Protein 3FDI (pdb70)

InterPro domains:
  IPR027417 P-loop containing nucleoside triphosphate hydrolase [G3DSA:3.40.50.300] (1-198)
  IPR027417 P-loop containing nucleoside triphosphate hydrolase [SSF52540] (1-196)

Secondary structure (DSSP, 8-state):
--EEEEEE-TTSSHHHHHHHHHHHTT--EE-HHHHHHTT---HHHHHHHHHHHIIIIIS---EEEESTTHHHHTTT----EEEEEE-HHHHHHH--TT---HHHHH------HHHHHHH-SSPTTBGGG-SEEEEESSS-HHHHH--HHHHHT-/---EEEEEE-TTSSHHHHHHHHHHHHT--EE-HHHHHHHT------SS----TTTS---HHHHHHHHHHHHHHHTS---EEEESTTHHHHTTT----EEEEEE-HHHHHHH---SS--HHHHH------HHHHHHH-SS-TTBGGG-SEEEEESSS-HHHHH--HHHHHT-

Foldseek 3Di:
DAEEEEEEDQQLCRVVLQVVLCVVVVFEEAEPVNLQVVQPCVVSLVSSLVVLCCCVPPVVGYGYYYQSLSCVSCVPRVRFYEYGYEDPVSSQVSCVVVPDDSVVSNVVCVCSQVVNVVPDVDGRPDCVSGPYYYYPYVHHSVVVSVVVVVNVPD/DQAEEEEEEDQQQCRVVLQVVLCVVVVFEEAEPVVLVPPLPDVPPPPVQQLVLVPDPVPPSLVSSLVVLLCCCPVVVGYYYYYQSLNLSSCVVPPNFYEYGAEDLVNSLVSCVVVPDDSVVSVVVCVCSQVVNVSSDVDGPPDPVSGPYYDYDYVHHSVVVSVVVCVNVVD

CATH classification: 3.40.50.300

Nearest PDB structures (foldseek):
  3fdi-assembly1_A  TM=1.000E+00  e=3.183E-30  Eubacterium ventriosum ATCC 27560
  3fdi-assembly1_B  TM=9.974E-01  e=4.071E-26  Eubacterium ventriosum ATCC 27560
  3hdt-assembly1_B  TM=9.108E-01  e=1.411E-13  [Clostridium] symbiosum ATCC 14940
  4cvn-assembly4_B  TM=6.198E-01  e=1.083E-05  Pyrococcus abyssi GE5
  8bqf-assembly5_E  TM=5.081E-01  e=2.097E-04  Escherichia coli

Radius of gyration: 20.86 Å; Cα contacts (8 Å, |Δi|>4): 550; chains: 2; bounding box: 42×66×48 Å

Solvent-accessible surface area: 17378 Å² total

Structure (mmCIF, N/CA/C/O backbone):
data_3FDI
#
_entry.id   3FDI
#
_cell.length_a   84.613
_cell.length_b   114.932
_cell.length_c   59.530
_cell.angle_alpha   90.00
_cell.angle_beta   128.06
_cell.angle_gamma   90.00
#
_symmetry.space_group_name_H-M   'C 1 2 1'
#
loop_
_entity.id
_entity.type
_entity.pdbx_description
1 polymer 'uncharacterized protein'
2 non-polymer 'SULFATE ION'
3 non-polymer 'CHLORIDE ION'
4 water water
#
loop_
_atom_site.group_PDB
_atom_site.id
_atom_site.type_symbol
_atom_site.label_atom_id
_atom_site.label_alt_id
_atom_site.label_comp_id
_atom_site.label_asym_id
_atom_site.label_entity_id
_atom_site.label_seq_id
_atom_site.pdbx_PDB_ins_code
_atom_site.Cartn_x
_atom_site.Cartn_y
_atom_site.Cartn_z
_atom_site.occupancy
_atom_site.B_iso_or_equiv
_atom_site.auth_seq_id
_atom_site.auth_comp_id
_atom_site.auth_asym_id
_atom_site.auth_atom_id
_atom_site.pdbx_PDB_model_num
ATOM 1 N N . GLN A 1 6 ? 9.676 83.898 38.670 1.00 43.32 3 GLN A N 1
ATOM 2 C CA . GLN A 1 6 ? 10.736 84.911 38.351 1.00 43.15 3 GLN A CA 1
ATOM 3 C C . GLN A 1 6 ? 10.406 85.749 37.137 1.00 42.44 3 GLN A C 1
ATOM 4 O O . GLN A 1 6 ? 10.385 86.944 37.248 1.00 41.93 3 GLN A O 1
ATOM 10 N N . ILE A 1 7 ? 10.220 85.131 35.972 1.00 42.08 4 ILE A N 1
ATOM 11 C CA . ILE A 1 7 ? 9.658 85.842 34.805 1.00 42.48 4 ILE A CA 1
ATOM 12 C C . ILE A 1 7 ? 8.499 85.017 34.253 1.00 40.74 4 ILE A C 1
ATOM 13 O O . ILE A 1 7 ? 8.707 83.851 33.870 1.00 40.71 4 ILE A O 1
ATOM 18 N N . ILE A 1 8 ? 7.304 85.596 34.237 1.00 38.56 5 ILE A N 1
ATOM 19 C CA . ILE A 1 8 ? 6.150 85.020 33.507 1.00 38.31 5 ILE A CA 1
ATOM 20 C C . ILE A 1 8 ? 5.719 86.008 32.443 1.00 37.31 5 ILE A C 1
ATOM 21 O O . ILE A 1 8 ? 5.470 87.154 32.761 1.00 37.43 5 ILE A O 1
ATOM 26 N N . ILE A 1 9 ? 5.665 85.567 31.187 1.00 36.11 6 ILE A N 1
ATOM 27 C CA . ILE A 1 9 ? 5.265 86.417 30.067 1.00 35.20 6 ILE A CA 1
ATOM 28 C C . ILE A 1 9 ? 3.932 85.903 29.495 1.00 34.09 6 ILE A C 1
ATOM 29 O O . ILE A 1 9 ? 3.930 84.832 28.958 1.00 34.62 6 ILE A O 1
ATOM 34 N N . ALA A 1 10 ? 2.827 86.656 29.647 1.00 33.26 7 ALA A N 1
ATOM 35 C CA . ALA A 1 10 ? 1.467 86.336 29.100 1.00 31.98 7 ALA A CA 1
ATOM 36 C C . ALA A 1 10 ? 1.267 87.052 27.727 1.00 31.78 7 ALA A C 1
ATOM 37 O O . ALA A 1 10 ? 1.393 88.294 27.651 1.00 32.53 7 ALA A O 1
ATOM 39 N N . ILE A 1 11 ? 1.069 86.281 26.656 1.00 30.91 8 ILE A N 1
ATOM 40 C CA . ILE A 1 11 ? 1.056 86.812 25.309 1.00 30.18 8 ILE A CA 1
ATOM 41 C C . ILE A 1 11 ? -0.374 86.688 24.825 1.00 30.83 8 ILE A C 1
ATOM 42 O O . ILE A 1 11 ? -0.962 85.609 24.912 1.00 30.02 8 ILE A O 1
ATOM 47 N N . GLY A 1 12 ? -0.952 87.802 24.369 1.00 30.81 9 GLY A N 1
ATOM 48 C CA . GLY A 1 12 ? -2.218 87.763 23.601 1.00 30.49 9 GLY A CA 1
ATOM 49 C C . GLY A 1 12 ? -1.882 88.169 22.191 1.00 30.94 9 GLY A C 1
ATOM 50 O O . GLY A 1 12 ? -0.811 88.691 21.960 1.00 30.06 9 GLY A O 1
ATOM 51 N N . ARG A 1 13 ? -2.767 87.936 21.225 1.00 31.80 10 ARG A N 1
ATOM 52 C CA . ARG A 1 13 ? -2.410 88.176 19.849 1.00 32.36 10 ARG A CA 1
ATOM 53 C C . ARG A 1 13 ? -3.626 88.027 18.967 1.00 34.89 10 ARG A C 1
ATOM 54 O O . ARG A 1 13 ? -4.548 87.278 19.321 1.00 37.10 10 ARG A O 1
ATOM 62 N N . GLU A 1 14 ? -3.629 88.806 17.877 1.00 34.11 11 GLU A N 1
ATOM 63 C CA . GLU A 1 14 ? -4.495 88.663 16.742 1.00 33.94 11 GLU A CA 1
ATOM 64 C C . GLU A 1 14 ? -3.985 87.530 15.897 1.00 34.32 11 GLU A C 1
ATOM 65 O O . GLU A 1 14 ? -2.773 87.330 15.774 1.00 33.73 11 GLU A O 1
ATOM 71 N N . PHE A 1 15 ? -4.902 86.781 15.321 1.00 33.64 12 PHE A N 1
ATOM 72 C CA . PHE A 1 15 ? -4.518 85.640 14.544 1.00 34.85 12 PHE A CA 1
ATOM 73 C C . PHE A 1 15 ? -3.708 86.127 13.339 1.00 34.21 12 PHE A C 1
ATOM 74 O O . PHE A 1 15 ? -4.107 87.088 12.665 1.00 35.73 12 PHE A O 1
ATOM 82 N N . GLY A 1 16 ? -2.529 85.541 13.157 1.00 33.79 13 GLY A N 1
ATOM 83 C CA . GLY A 1 16 ? -1.661 85.834 12.020 1.00 32.89 13 GLY A CA 1
ATOM 84 C C . GLY A 1 16 ? -0.698 86.987 12.212 1.00 32.59 13 GLY A C 1
ATOM 85 O O . GLY A 1 16 ? 0.030 87.301 11.310 1.00 31.63 13 GLY A O 1
ATOM 86 N N . SER A 1 17 ? -0.664 87.563 13.414 1.00 32.43 14 SER A N 1
ATOM 87 C CA . SER A 1 17 ? 0.187 88.705 13.738 1.00 32.50 14 SER A CA 1
ATOM 88 C C . SER A 1 17 ? 1.631 88.350 13.984 1.00 32.16 14 SER A C 1
ATOM 89 O O . SER A 1 17 ? 2.451 89.253 14.084 1.00 32.96 14 SER A O 1
ATOM 92 N N . GLY A 1 18 ? 1.952 87.065 14.159 1.00 32.68 15 GLY A N 1
ATOM 93 C CA . GLY A 1 18 ? 3.308 86.683 14.547 1.00 32.11 15 GLY A CA 1
ATOM 94 C C . GLY A 1 18 ? 3.452 86.496 16.047 1.00 31.70 15 GLY A C 1
ATOM 95 O O . GLY A 1 18 ? 4.530 86.374 16.540 1.00 32.95 15 GLY A O 1
ATOM 96 N N . GLY A 1 19 ? 2.360 86.459 16.772 1.00 32.57 16 GLY A N 1
ATOM 97 C CA . GLY A 1 19 ? 2.388 86.285 18.238 1.00 34.53 16 GLY A CA 1
ATOM 98 C C . GLY A 1 19 ? 3.011 84.994 18.748 1.00 35.06 16 GLY A C 1
ATOM 99 O O . GLY A 1 19 ? 3.766 84.995 19.721 1.00 35.66 16 GLY A O 1
ATOM 100 N N . HIS A 1 20 ? 2.742 83.889 18.072 1.00 36.61 17 HIS A N 1
ATOM 101 C CA . HIS A 1 20 ? 3.430 82.626 18.431 1.00 37.16 17 HIS A CA 1
ATOM 102 C C . HIS A 1 20 ? 4.958 82.736 18.264 1.00 37.02 17 HIS A C 1
ATOM 103 O O . HIS A 1 20 ? 5.719 82.252 19.114 1.00 37.18 17 HIS A O 1
ATOM 110 N N . LEU A 1 21 ? 5.399 83.338 17.149 1.00 36.42 18 LEU A N 1
ATOM 111 C CA . LEU A 1 21 ? 6.805 83.465 16.855 1.00 35.81 18 LEU A CA 1
ATOM 112 C C . LEU A 1 21 ? 7.435 84.363 17.925 1.00 35.02 18 LEU A C 1
ATOM 113 O O . LEU A 1 21 ? 8.512 84.079 18.402 1.00 36.02 18 LEU A O 1
ATOM 118 N N . VAL A 1 22 ? 6.753 85.436 18.334 1.00 34.18 19 VAL A N 1
ATOM 119 C CA . VAL A 1 22 ? 7.254 86.263 19.444 1.00 33.05 19 VAL A CA 1
ATOM 120 C C . VAL A 1 22 ? 7.384 85.518 20.774 1.00 33.51 19 VAL A C 1
ATOM 121 O O . VAL A 1 22 ? 8.429 85.611 21.441 1.00 31.96 19 VAL A O 1
ATOM 125 N N . ALA A 1 23 ? 6.316 84.824 21.154 1.00 33.03 20 ALA A N 1
ATOM 126 C CA . ALA A 1 23 ? 6.278 83.958 22.325 1.00 34.04 20 ALA A CA 1
ATOM 127 C C . ALA A 1 23 ? 7.466 82.943 22.372 1.00 34.55 20 ALA A C 1
ATOM 128 O O . ALA A 1 23 ? 8.119 82.767 23.369 1.00 34.19 20 ALA A O 1
ATOM 130 N N . LYS A 1 24 ? 7.758 82.321 21.251 1.00 37.19 21 LYS A N 1
ATOM 131 C CA . LYS A 1 24 ? 8.771 81.286 21.164 1.00 38.11 21 LYS A CA 1
ATOM 132 C C . LYS A 1 24 ? 10.140 81.923 21.280 1.00 38.48 21 LYS A C 1
ATOM 133 O O . LYS A 1 24 ? 10.957 81.462 22.058 1.00 39.40 21 LYS A O 1
ATOM 139 N N . LYS A 1 25 ? 10.353 83.007 20.561 1.00 39.32 22 LYS A N 1
ATOM 140 C CA . LYS A 1 25 ? 11.597 83.721 20.598 1.00 39.52 22 LYS A CA 1
ATOM 141 C C . LYS A 1 25 ? 11.895 84.244 21.978 1.00 39.54 22 LYS A C 1
ATOM 142 O O . LYS A 1 25 ? 13.015 84.249 22.393 1.00 40.18 22 LYS A O 1
ATOM 148 N N . LEU A 1 26 ? 10.885 84.669 22.700 1.00 20.00 23 LEU A N 1
ATOM 149 C CA . LEU A 1 26 ? 11.058 85.124 24.053 1.00 20.00 23 LEU A CA 1
ATOM 150 C C . LEU A 1 26 ? 11.418 83.960 24.970 1.00 20.00 23 LEU A C 1
ATOM 151 O O . LEU A 1 26 ? 12.221 84.103 25.853 1.00 40.56 23 LEU A O 1
ATOM 156 N N . ALA A 1 27 ? 10.819 82.806 24.745 1.00 38.62 24 ALA A N 1
ATOM 157 C CA . ALA A 1 27 ? 11.073 81.653 25.573 1.00 39.72 24 ALA A CA 1
ATOM 158 C C . ALA A 1 27 ? 12.471 81.127 25.353 1.00 39.88 24 ALA A C 1
ATOM 159 O O . ALA A 1 27 ? 13.101 80.675 26.264 1.00 39.48 24 ALA A O 1
ATOM 161 N N . GLU A 1 28 ? 12.932 81.175 24.120 1.00 40.72 25 GLU A N 1
ATOM 162 C CA . GLU A 1 28 ? 14.331 80.832 23.784 1.00 41.60 25 GLU A CA 1
ATOM 163 C C . GLU A 1 28 ? 15.270 81.824 24.411 1.00 41.29 25 GLU A C 1
ATOM 164 O O . GLU A 1 28 ? 16.230 81.447 25.039 1.00 42.41 25 GLU A O 1
ATOM 170 N N . HIS A 1 29 ? 14.990 83.106 24.255 1.00 41.23 26 HIS A N 1
ATOM 171 C CA . HIS A 1 29 ? 15.811 84.127 24.920 1.00 40.76 26 HIS A CA 1
ATOM 172 C C . HIS A 1 29 ? 16.016 83.848 26.413 1.00 40.06 26 HIS A C 1
ATOM 173 O O . HIS A 1 29 ? 17.146 83.782 26.854 1.00 39.26 26 HIS A O 1
ATOM 180 N N . TYR A 1 30 ? 14.938 83.717 27.186 1.00 38.81 27 TYR A N 1
ATOM 181 C CA . TYR A 1 30 ? 15.086 83.509 28.628 1.00 38.30 27 TYR A CA 1
ATOM 182 C C . TYR A 1 30 ? 15.297 82.056 29.046 1.00 38.21 27 TYR A C 1
ATOM 183 O O . TYR A 1 30 ? 15.340 81.758 30.220 1.00 37.69 27 TYR A O 1
ATOM 192 N N . ASN A 1 31 ? 15.398 81.154 28.076 1.00 38.41 28 ASN A N 1
ATOM 193 C CA . ASN A 1 31 ? 15.448 79.680 28.303 1.00 38.00 28 ASN A CA 1
ATOM 194 C C . ASN A 1 31 ? 14.435 79.075 29.276 1.00 37.34 28 ASN A C 1
ATOM 195 O O . ASN A 1 31 ? 14.785 78.360 30.221 1.00 37.69 28 ASN A O 1
ATOM 200 N N . ILE A 1 32 ? 13.167 79.319 28.967 1.00 37.40 29 ILE A N 1
ATOM 201 C CA . ILE A 1 32 ? 12.022 78.925 29.790 1.00 36.34 29 ILE A CA 1
ATOM 202 C C . ILE A 1 32 ? 10.969 78.272 28.914 1.00 35.74 29 ILE A C 1
ATOM 203 O O . ILE A 1 32 ? 10.996 78.394 27.706 1.00 36.03 29 ILE A O 1
ATOM 208 N N . PRO A 1 33 ? 10.036 77.562 29.522 1.00 35.00 30 PRO A N 1
ATOM 209 C CA . PRO A 1 33 ? 9.023 76.888 28.739 1.00 35.67 30 PRO A CA 1
ATOM 210 C C . PRO A 1 33 ? 7.972 77.796 28.055 1.00 36.33 30 PRO A C 1
ATOM 211 O O . PRO A 1 33 ? 7.594 78.853 28.588 1.00 36.07 30 PRO A O 1
ATOM 215 N N . LEU A 1 34 ? 7.506 77.343 26.895 1.00 37.06 31 LEU A N 1
ATOM 216 C CA . LEU A 1 34 ? 6.370 77.934 26.199 1.00 37.64 31 LEU A CA 1
ATOM 217 C C . LEU A 1 34 ? 5.180 77.030 26.390 1.00 38.90 31 LEU A C 1
ATOM 218 O O . LEU A 1 34 ? 5.143 75.936 25.837 1.00 39.62 31 LEU A O 1
ATOM 223 N N . TYR A 1 35 ? 4.234 77.470 27.202 1.00 41.30 32 TYR A N 1
ATOM 224 C CA . TYR A 1 35 ? 2.931 76.832 27.320 1.00 43.58 32 TYR A CA 1
ATOM 225 C C . TYR A 1 35 ? 1.868 77.489 26.414 1.00 45.65 32 TYR A C 1
ATOM 226 O O . TYR A 1 35 ? 1.775 78.734 26.266 1.00 46.40 32 TYR A O 1
ATOM 235 N N . SER A 1 36 ? 1.026 76.639 25.857 1.00 47.76 33 SER A N 1
ATOM 236 C CA . SER A 1 36 ? -0.088 77.031 24.997 1.00 49.06 33 SER A CA 1
ATOM 237 C C . SER A 1 36 ? -1.362 76.250 25.397 1.00 50.21 33 SER A C 1
ATOM 238 O O . SER A 1 36 ? -1.323 75.375 26.268 1.00 49.39 33 SER A O 1
ATOM 241 N N . LYS A 1 37 ? -2.460 76.535 24.690 1.00 51.36 34 LYS A N 1
ATOM 242 C CA . LYS A 1 37 ? -3.687 75.727 24.734 1.00 52.57 34 LYS A CA 1
ATOM 243 C C . LYS A 1 37 ? -3.369 74.207 24.497 1.00 52.91 34 LYS A C 1
ATOM 244 O O . LYS A 1 37 ? -3.733 73.357 25.341 1.00 52.99 34 LYS A O 1
ATOM 250 N N . GLU A 1 38 ? -2.641 73.879 23.421 1.00 53.10 35 GLU A N 1
ATOM 251 C CA . GLU A 1 38 ? -2.286 72.473 23.107 1.00 53.35 35 GLU A CA 1
ATOM 252 C C . GLU A 1 38 ? -1.706 71.717 24.278 1.00 51.97 35 GLU A C 1
ATOM 253 O O . GLU A 1 38 ? -2.092 70.577 24.552 1.00 52.97 35 GLU A O 1
ATOM 259 N N . LEU A 1 39 ? -0.736 72.340 24.942 1.00 50.40 36 LEU A N 1
ATOM 260 C CA . LEU A 1 39 ? -0.070 71.716 26.086 1.00 49.07 36 LEU A CA 1
ATOM 261 C C . LEU A 1 39 ? -0.992 71.579 27.289 1.00 47.69 36 LEU A C 1
ATOM 262 O O . LEU A 1 39 ? -0.984 70.544 28.007 1.00 45.25 36 LEU A O 1
ATOM 267 N N . LEU A 1 40 ? -1.761 72.642 27.514 1.00 46.51 37 LEU A N 1
ATOM 268 C CA . LEU A 1 40 ? -2.668 72.709 28.671 1.00 47.21 37 LEU A CA 1
ATOM 269 C C . LEU A 1 40 ? -3.824 71.744 28.490 1.00 46.86 37 LEU A C 1
ATOM 270 O O . LEU A 1 40 ? -4.365 71.231 29.454 1.00 46.33 37 LEU A O 1
ATOM 275 N N . ASP A 1 41 ? -4.190 71.510 27.241 1.00 48.30 38 ASP A N 1
ATOM 276 C CA . ASP A 1 41 ? -5.246 70.586 26.910 1.00 50.39 38 ASP A CA 1
ATOM 277 C C . ASP A 1 41 ? -4.849 69.199 27.336 1.00 51.91 38 ASP A C 1
ATOM 278 O O . ASP A 1 41 ? -5.641 68.455 27.923 1.00 51.78 38 ASP A O 1
ATOM 283 N N . GLU A 1 42 ? -3.592 68.868 27.071 1.00 53.19 39 GLU A N 1
ATOM 284 C CA . GLU A 1 42 ? -3.100 67.585 27.445 1.00 54.03 39 GLU A CA 1
ATOM 285 C C . GLU A 1 42 ? -2.983 67.546 28.931 1.00 55.53 39 GLU A C 1
ATOM 286 O O . GLU A 1 42 ? -3.594 66.709 29.599 1.00 55.47 39 GLU A O 1
ATOM 292 N N . VAL A 1 43 ? -2.243 68.499 29.463 1.00 57.09 40 VAL A N 1
ATOM 293 C CA . VAL A 1 43 ? -1.772 68.399 30.825 1.00 58.40 40 VAL A CA 1
ATOM 294 C C . VAL A 1 43 ? -2.843 68.763 31.871 1.00 59.46 40 VAL A C 1
ATOM 295 O O . VAL A 1 43 ? -2.484 68.957 33.042 1.00 59.94 40 VAL A O 1
ATOM 299 N N . ALA A 1 44 ? -4.130 68.843 31.481 1.00 59.97 41 ALA A N 1
ATOM 300 C CA . ALA A 1 44 ? -5.230 69.054 32.439 1.00 60.26 41 ALA A CA 1
ATOM 301 C C . ALA A 1 44 ? -6.485 68.166 32.274 1.00 61.02 41 ALA A C 1
ATOM 302 O O . ALA A 1 44 ? -7.572 68.573 32.636 1.00 61.97 41 ALA A O 1
ATOM 304 N N . LYS A 1 45 ? -6.348 66.938 31.798 1.00 61.31 42 LYS A N 1
ATOM 305 C CA . LYS A 1 45 ? -7.432 65.971 31.946 1.00 61.28 42 LYS A CA 1
ATOM 306 C C . LYS A 1 45 ? -7.404 65.281 33.330 1.00 62.11 42 LYS A C 1
ATOM 307 O O . LYS A 1 45 ? -8.154 64.320 33.563 1.00 61.99 42 LYS A O 1
ATOM 313 N N . ASP A 1 46 ? -6.503 65.731 34.217 1.00 62.65 43 ASP A N 1
ATOM 314 C CA . ASP A 1 46 ? -6.610 65.526 35.685 1.00 62.75 43 ASP A CA 1
ATOM 315 C C . ASP A 1 46 ? -6.327 66.874 36.356 1.00 62.69 43 ASP A C 1
ATOM 316 O O . ASP A 1 46 ? -6.417 67.922 35.719 1.00 62.97 43 ASP A O 1
ATOM 321 N N . GLN A 1 80 ? -15.424 74.344 29.494 1.00 62.90 77 GLN A N 1
ATOM 322 C CA . GLN A 1 80 ? -15.592 75.215 30.662 1.00 62.86 77 GLN A CA 1
ATOM 323 C C . GLN A 1 80 ? -15.219 74.569 32.003 1.00 62.01 77 GLN A C 1
ATOM 324 O O . GLN A 1 80 ? -14.819 75.255 32.954 1.00 62.08 77 GLN A O 1
ATOM 330 N N . ASP A 1 81 ? -15.376 73.257 32.092 1.00 60.74 78 ASP A N 1
ATOM 331 C CA . ASP A 1 81 ? -14.776 72.515 33.189 1.00 59.74 78 ASP A CA 1
ATOM 332 C C . ASP A 1 81 ? -13.265 72.473 32.949 1.00 58.56 78 ASP A C 1
ATOM 333 O O . ASP A 1 81 ? -12.466 72.634 33.872 1.00 58.89 78 ASP A O 1
ATOM 338 N N . ILE A 1 82 ? -12.911 72.238 31.685 1.00 56.54 79 ILE A N 1
ATOM 339 C CA . ILE A 1 82 ? -11.545 72.241 31.186 1.00 54.93 79 ILE A CA 1
ATOM 340 C C . ILE A 1 82 ? -10.786 73.506 31.580 1.00 53.40 79 ILE A C 1
ATOM 341 O O . ILE A 1 82 ? -9.577 73.476 31.875 1.00 52.51 79 ILE A O 1
ATOM 346 N N . ALA A 1 83 ? -11.526 74.611 31.576 1.00 52.14 80 ALA A N 1
ATOM 347 C CA . ALA A 1 83 ? -10.980 75.940 31.706 1.00 50.79 80 ALA A CA 1
ATOM 348 C C . ALA A 1 83 ? -10.510 76.146 33.125 1.00 49.96 80 ALA A C 1
ATOM 349 O O . ALA A 1 83 ? -9.484 76.757 33.335 1.00 50.19 80 ALA A O 1
ATOM 351 N N . ILE A 1 84 ? -11.265 75.620 34.085 1.00 48.66 81 ILE A N 1
ATOM 352 C CA . ILE A 1 84 ? -10.937 75.753 35.492 1.00 48.02 81 ILE A CA 1
ATOM 353 C C . ILE A 1 84 ? -9.647 74.980 35.807 1.00 46.90 81 ILE A C 1
ATOM 354 O O . ILE A 1 84 ? -8.778 75.418 36.591 1.00 46.00 81 ILE A O 1
ATOM 359 N N . ARG A 1 85 ? -9.544 73.819 35.183 1.00 45.64 82 ARG A N 1
ATOM 360 C CA . ARG A 1 85 ? -8.384 72.965 35.349 1.00 44.87 82 ARG A CA 1
ATOM 361 C C . ARG A 1 85 ? -7.133 73.674 34.824 1.00 43.44 82 ARG A C 1
ATOM 362 O O . ARG A 1 85 ? -6.109 73.673 35.496 1.00 43.96 82 ARG A O 1
ATOM 370 N N . GLN A 1 86 ? -7.245 74.281 33.639 1.00 41.08 83 GLN A N 1
ATOM 371 C CA . GLN A 1 86 ? -6.151 75.025 33.020 1.00 39.91 83 GLN A CA 1
ATOM 372 C C . GLN A 1 86 ? -5.778 76.268 33.803 1.00 40.18 83 GLN A C 1
ATOM 373 O O . GLN A 1 86 ? -4.606 76.604 33.922 1.00 39.44 83 GLN A O 1
ATOM 379 N N . PHE A 1 87 ? -6.769 76.966 34.334 1.00 40.83 84 PHE A N 1
ATOM 380 C CA . PHE A 1 87 ? -6.479 78.173 35.074 1.00 41.92 84 PHE A CA 1
ATOM 381 C C . PHE A 1 87 ? -5.726 77.776 36.333 1.00 42.11 84 PHE A C 1
ATOM 382 O O . PHE A 1 87 ? -4.679 78.322 36.671 1.00 41.73 84 PHE A O 1
ATOM 390 N N . ASN A 1 88 ? -6.257 76.777 37.002 1.00 42.59 85 ASN A N 1
ATOM 391 C CA . ASN A 1 88 ? -5.691 76.330 38.258 1.00 43.48 85 ASN A CA 1
ATOM 392 C C . ASN A 1 88 ? -4.245 75.790 38.022 1.00 42.84 85 ASN A C 1
ATOM 393 O O . ASN A 1 88 ? -3.337 76.024 38.847 1.00 42.23 85 ASN A O 1
ATOM 398 N N . PHE A 1 89 ? -4.011 75.163 36.863 1.00 41.92 86 PHE A N 1
ATOM 399 C CA . PHE A 1 89 ? -2.655 74.747 36.478 1.00 41.85 86 PHE A CA 1
ATOM 400 C C . PHE A 1 89 ? -1.672 75.916 36.309 1.00 42.09 86 PHE A C 1
ATOM 401 O O . PHE A 1 89 ? -0.538 75.847 36.785 1.00 42.11 86 PHE A O 1
ATOM 409 N N . ILE A 1 90 ? -2.096 76.952 35.591 1.00 41.53 87 ILE A N 1
ATOM 410 C CA . ILE A 1 90 ? -1.271 78.131 35.378 1.00 41.92 87 ILE A CA 1
ATOM 411 C C . ILE A 1 90 ? -0.974 78.770 36.713 1.00 42.55 87 ILE A C 1
ATOM 412 O O . ILE A 1 90 ? 0.148 79.179 36.972 1.00 42.62 87 ILE A O 1
ATOM 417 N N . ARG A 1 91 ? -1.991 78.842 37.559 1.00 43.68 88 ARG A N 1
ATOM 418 C CA . ARG A 1 91 ? -1.827 79.345 38.917 1.00 45.24 88 ARG A CA 1
ATOM 419 C C . ARG A 1 91 ? -0.821 78.523 39.755 1.00 45.97 88 ARG A C 1
ATOM 420 O O . ARG A 1 91 ? 0.045 79.117 40.409 1.00 46.26 88 ARG A O 1
ATOM 428 N N . LYS A 1 92 ? -0.914 77.184 39.733 1.00 46.33 89 LYS A N 1
ATOM 429 C CA . LYS A 1 92 ? 0.066 76.342 40.440 1.00 47.36 89 LYS A CA 1
ATOM 430 C C . LYS A 1 92 ? 1.464 76.761 40.030 1.00 47.71 89 LYS A C 1
ATOM 431 O O . LYS A 1 92 ? 2.254 77.195 40.851 1.00 47.28 89 LYS A O 1
ATOM 437 N N . LYS A 1 93 ? 1.737 76.639 38.736 1.00 48.64 90 LYS A N 1
ATOM 438 C CA . LYS A 1 93 ? 3.049 76.926 38.167 1.00 49.46 90 LYS A CA 1
ATOM 439 C C . LYS A 1 93 ? 3.560 78.326 38.524 1.00 49.68 90 LYS A C 1
ATOM 440 O O . LYS A 1 93 ? 4.744 78.510 38.843 1.00 49.67 90 LYS A O 1
ATOM 446 N N . ALA A 1 94 ? 2.662 79.300 38.460 1.00 49.48 91 ALA A N 1
ATOM 447 C CA . ALA A 1 94 ? 3.005 80.661 38.791 1.00 49.39 91 ALA A CA 1
ATOM 448 C C . ALA A 1 94 ? 3.333 80.785 40.262 1.00 49.84 91 ALA A C 1
ATOM 449 O O . ALA A 1 94 ? 4.428 81.176 40.637 1.00 49.71 91 ALA A O 1
ATOM 451 N N . ASN A 1 95 ? 2.361 80.442 41.091 1.00 50.45 92 ASN A N 1
ATOM 452 C CA . ASN A 1 95 ? 2.278 81.004 42.418 1.00 50.82 92 ASN A CA 1
ATOM 453 C C . ASN A 1 95 ? 2.924 80.144 43.460 1.00 51.54 92 ASN A C 1
ATOM 454 O O . ASN A 1 95 ? 3.553 80.644 44.399 1.00 52.27 92 ASN A O 1
ATOM 459 N N . GLU A 1 96 ? 2.798 78.844 43.280 1.00 51.82 93 GLU A N 1
ATOM 460 C CA . GLU A 1 96 ? 3.222 77.898 44.281 1.00 52.06 93 GLU A CA 1
ATOM 461 C C . GLU A 1 96 ? 4.529 77.216 43.916 1.00 51.32 93 GLU A C 1
ATOM 462 O O . GLU A 1 96 ? 5.468 77.150 44.719 1.00 51.03 93 GLU A O 1
ATOM 468 N N . GLU A 1 97 ? 4.576 76.724 42.692 1.00 50.44 94 GLU A N 1
ATOM 469 C CA . GLU A 1 97 ? 5.770 76.115 42.116 1.00 49.97 94 GLU A CA 1
ATOM 470 C C . GLU A 1 97 ? 6.805 77.194 41.708 1.00 49.13 94 GLU A C 1
ATOM 471 O O . GLU A 1 97 ? 7.978 76.885 41.484 1.00 48.61 94 GLU A O 1
ATOM 477 N N . LYS A 1 98 ? 6.339 78.447 41.598 1.00 48.19 95 LYS A N 1
ATOM 478 C CA . LYS A 1 98 ? 7.155 79.632 41.251 1.00 47.52 95 LYS A CA 1
ATOM 479 C C . LYS A 1 98 ? 7.969 79.483 39.960 1.00 45.74 95 LYS A C 1
ATOM 480 O O . LYS A 1 98 ? 9.083 79.993 39.863 1.00 45.57 95 LYS A O 1
ATOM 486 N N . GLU A 1 99 ? 7.408 78.802 38.964 1.00 43.56 96 GLU A N 1
ATOM 487 C CA . GLU A 1 99 ? 8.125 78.541 37.734 1.00 42.28 96 GLU A CA 1
ATOM 488 C C . GLU A 1 99 ? 8.108 79.780 36.829 1.00 40.95 96 GLU A C 1
ATOM 489 O O . GLU A 1 99 ? 7.314 80.702 37.036 1.00 40.33 96 GLU A O 1
ATOM 495 N N . SER A 1 100 ? 9.035 79.815 35.870 1.00 39.10 97 SER A N 1
ATOM 496 C CA . SER A 1 100 ? 9.085 80.862 34.854 1.00 37.41 97 SER A CA 1
ATOM 497 C C . SER A 1 100 ? 8.573 80.232 33.578 1.00 36.14 97 SER A C 1
ATOM 498 O O . SER A 1 100 ? 8.842 79.056 33.328 1.00 34.90 97 SER A O 1
ATOM 501 N N . PHE A 1 101 ? 7.787 80.987 32.814 1.00 34.11 98 PHE A N 1
ATOM 502 C CA . PHE A 1 101 ? 7.300 80.515 31.524 1.00 33.69 98 PHE A CA 1
ATOM 503 C C . PHE A 1 101 ? 6.717 81.635 30.713 1.00 32.65 98 PHE A C 1
ATOM 504 O O . PHE A 1 101 ? 6.543 82.738 31.197 1.00 32.54 98 PHE A O 1
ATOM 5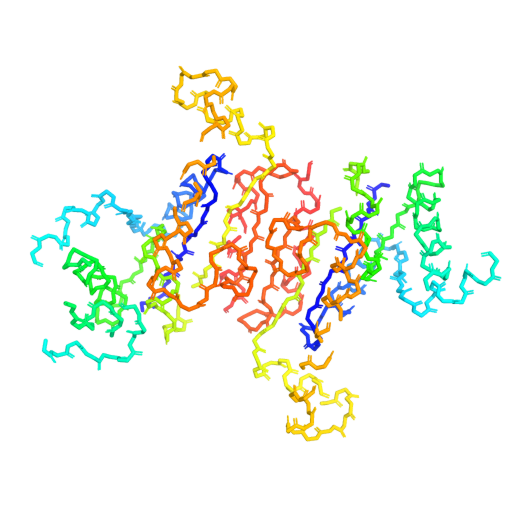12 N N . VAL A 1 102 ? 6.465 81.312 29.460 1.00 32.31 99 VAL A N 1
ATOM 513 C CA . VAL A 1 102 ? 5.722 82.087 28.537 1.00 31.37 99 VAL A CA 1
ATOM 514 C C . VAL A 1 102 ? 4.413 81.325 28.375 1.00 32.84 99 VAL A C 1
ATOM 515 O O . VAL A 1 102 ? 4.405 80.082 28.321 1.00 33.67 99 VAL A O 1
ATOM 519 N N . ILE A 1 103 ? 3.302 82.042 28.303 1.00 32.52 100 ILE A N 1
ATOM 520 C CA . ILE A 1 103 ? 2.002 81.408 28.035 1.00 34.00 100 ILE A CA 1
ATOM 521 C C . ILE A 1 103 ? 1.292 82.229 26.955 1.00 33.97 100 ILE A C 1
ATOM 522 O O . ILE A 1 103 ? 1.150 83.434 27.097 1.00 34.39 100 ILE A O 1
ATOM 527 N N . VAL A 1 104 ? 0.874 81.584 25.865 1.00 34.49 101 VAL A N 1
ATOM 528 C CA . VAL A 1 104 ? -0.024 82.228 24.927 1.00 34.81 101 VAL A CA 1
ATOM 529 C C . VAL A 1 104 ? -1.487 82.014 25.293 1.00 34.43 101 VAL A C 1
ATOM 530 O O . VAL A 1 104 ? -1.930 80.895 25.538 1.00 35.91 101 VAL A O 1
ATOM 534 N N . GLY A 1 105 ? -2.232 83.113 25.303 1.00 33.40 102 GLY A N 1
ATOM 535 C CA . GLY A 1 105 ? -3.635 83.108 25.520 1.00 33.26 102 GLY A CA 1
ATOM 536 C C . GLY A 1 105 ? -3.996 82.680 26.926 1.00 34.12 102 GLY A C 1
ATOM 537 O O . GLY A 1 105 ? -3.313 83.031 27.907 1.00 33.48 102 GLY A O 1
ATOM 538 N N . ARG A 1 106 ? -5.069 81.883 26.995 1.00 34.92 103 ARG A N 1
ATOM 539 C CA . ARG A 1 106 ? -5.530 81.241 28.187 1.00 35.37 103 ARG A CA 1
ATOM 540 C C . ARG A 1 106 ? -5.872 82.195 29.356 1.00 35.65 103 ARG A C 1
ATOM 541 O O . ARG A 1 106 ? -5.705 81.854 30.510 1.00 35.01 103 ARG A O 1
ATOM 549 N N . CYS A 1 107 ? -6.350 83.395 29.049 1.00 36.22 104 CYS A N 1
ATOM 550 C CA . CYS A 1 107 ? -6.614 84.413 30.040 1.00 36.50 104 CYS A CA 1
ATOM 551 C C . CYS A 1 107 ? -5.462 84.605 31.004 1.00 36.68 104 CYS A C 1
ATOM 552 O O . CYS A 1 107 ? -5.685 85.061 32.145 1.00 35.16 104 CYS A O 1
ATOM 555 N N . ALA A 1 108 ? -4.242 84.294 30.559 1.00 36.17 105 ALA A N 1
ATOM 556 C CA . ALA A 1 108 ? -3.123 84.210 31.495 1.00 36.68 105 ALA A CA 1
ATOM 557 C C . ALA A 1 108 ? -2.914 85.555 32.196 1.00 38.09 105 ALA A C 1
ATOM 558 O O . ALA A 1 108 ? -2.672 85.546 33.388 1.00 37.55 105 ALA A O 1
ATOM 560 N N . GLU A 1 109 ? -3.103 86.699 31.513 1.00 39.47 106 GLU A N 1
ATOM 561 C CA . GLU A 1 109 ? -2.863 88.018 32.165 1.00 41.89 106 GLU A CA 1
ATOM 562 C C . GLU A 1 109 ? -3.879 88.329 33.285 1.00 42.49 106 GLU A C 1
ATOM 563 O O . GLU A 1 109 ? -3.548 89.017 34.228 1.00 42.61 106 GLU A O 1
ATOM 569 N N . GLU A 1 110 ? -5.093 87.800 33.147 1.00 42.89 107 GLU A N 1
ATOM 570 C CA . GLU A 1 110 ? -6.149 87.878 34.154 1.00 42.34 107 GLU A CA 1
ATOM 571 C C . GLU A 1 110 ? -5.926 86.931 35.326 1.00 42.38 107 GLU A C 1
ATOM 572 O O . GLU A 1 110 ? -6.014 87.350 36.474 1.00 41.21 107 GLU A O 1
ATOM 578 N N . ILE A 1 111 ? -5.687 85.651 35.020 1.00 42.37 108 ILE A N 1
ATOM 579 C CA . ILE A 1 111 ? -5.354 84.629 35.994 1.00 42.87 108 ILE A CA 1
ATOM 580 C C . ILE A 1 111 ? -4.125 84.993 36.836 1.00 42.58 108 ILE A C 1
ATOM 581 O O . ILE A 1 111 ? -4.096 84.733 38.018 1.00 41.30 108 ILE A O 1
ATOM 586 N N . LEU A 1 112 ? -3.108 85.579 36.228 1.00 42.60 109 LEU A N 1
ATOM 587 C CA . LEU A 1 112 ? -1.830 85.811 36.922 1.00 44.06 109 LEU A CA 1
ATOM 588 C C . LEU A 1 112 ? -1.674 87.255 37.399 1.00 44.60 109 LEU A C 1
ATOM 589 O O . LEU A 1 112 ? -0.589 87.767 37.638 1.00 44.31 109 LEU A O 1
ATOM 594 N N . SER A 1 113 ? -2.816 87.859 37.600 1.00 46.25 110 SER A N 1
ATOM 595 C CA . SER A 1 113 ? -2.965 89.283 37.724 1.00 47.59 110 SER A CA 1
ATOM 596 C C . SER A 1 113 ? -2.252 89.897 38.932 1.00 47.38 110 SER A C 1
ATOM 597 O O . SER A 1 113 ? -1.771 91.012 38.843 1.00 48.69 110 SER A O 1
ATOM 600 N N . ASP A 1 114 ? -2.181 89.207 40.059 1.00 47.59 111 ASP A N 1
ATOM 601 C CA . ASP A 1 114 ? -1.424 89.764 41.196 1.00 47.59 111 ASP A CA 1
ATOM 602 C C . ASP A 1 114 ? -0.134 89.066 41.419 1.00 46.42 111 ASP A C 1
ATOM 603 O O . ASP A 1 114 ? 0.349 88.994 42.564 1.00 46.54 111 ASP A O 1
ATOM 608 N N . ASN A 1 115 ? 0.450 88.559 40.351 1.00 44.52 112 ASN A N 1
ATOM 609 C CA . ASN A 1 115 ? 1.741 87.970 40.499 1.00 42.77 112 ASN A CA 1
ATOM 610 C C . ASN A 1 115 ? 2.616 89.042 39.923 1.00 42.27 112 ASN A C 1
ATOM 611 O O . ASN A 1 115 ? 2.560 89.325 38.724 1.00 42.36 112 ASN A O 1
ATOM 616 N N . PRO A 1 116 ? 3.388 89.689 40.784 1.00 41.48 113 PRO A N 1
ATOM 617 C CA . PRO A 1 116 ? 4.154 90.841 40.414 1.00 41.35 113 PRO A CA 1
ATOM 618 C C . PRO A 1 116 ? 5.265 90.529 39.442 1.00 41.50 113 PRO A C 1
ATOM 619 O O . PRO A 1 116 ? 5.888 91.473 38.969 1.00 42.58 113 PRO A O 1
ATOM 623 N N . ASN A 1 117 ? 5.542 89.246 39.180 1.00 40.57 114 ASN A N 1
ATOM 624 C CA . ASN A 1 117 ? 6.561 88.829 38.194 1.00 40.15 114 ASN A CA 1
ATOM 625 C C . ASN A 1 117 ? 6.061 88.547 36.773 1.00 39.66 114 ASN A C 1
ATOM 626 O O . ASN A 1 117 ? 6.835 88.123 35.912 1.00 39.13 114 ASN A O 1
ATOM 639 N N . ILE A 1 119 ? 4.477 89.838 33.201 1.00 39.02 116 ILE A N 1
ATOM 640 C CA . ILE A 1 119 ? 4.173 90.924 32.315 1.00 39.12 116 ILE A CA 1
ATOM 641 C C . ILE A 1 119 ? 3.357 90.366 31.146 1.00 38.35 116 ILE A C 1
ATOM 642 O O . ILE A 1 119 ? 3.434 89.169 30.828 1.00 38.69 116 ILE A O 1
ATOM 647 N N . SER A 1 120 ? 2.516 91.210 30.570 1.00 37.10 117 SER A N 1
ATOM 648 C CA . SER A 1 120 ? 1.670 90.804 29.452 1.00 35.34 117 SER A CA 1
ATOM 649 C C . SER A 1 120 ? 1.959 91.708 28.295 1.00 34.81 117 SER A C 1
ATOM 650 O O . SER A 1 120 ? 2.347 92.882 28.472 1.00 33.72 117 SER A O 1
ATOM 653 N N . ALA A 1 121 ? 1.767 91.143 27.103 1.00 34.57 118 ALA A N 1
ATOM 654 C CA . ALA A 1 121 ? 1.900 91.819 25.830 1.00 34.15 118 ALA A CA 1
ATOM 655 C C . ALA A 1 121 ? 0.833 91.280 24.846 1.00 34.35 118 ALA A C 1
ATOM 656 O O . ALA A 1 121 ? 0.531 90.079 24.847 1.00 34.79 118 ALA A O 1
ATOM 658 N N . PHE A 1 122 ? 0.298 92.191 24.027 1.00 33.91 119 PHE A N 1
ATOM 659 C CA . PHE A 1 122 ? -0.659 91.873 22.994 1.00 35.38 119 PHE A CA 1
ATOM 660 C C . PHE A 1 122 ? -0.001 92.195 21.674 1.00 35.08 119 PHE A C 1
ATOM 661 O O . PHE A 1 122 ? 0.468 93.330 21.478 1.00 34.60 119 PHE A O 1
ATOM 669 N N . ILE A 1 123 ? 0.054 91.198 20.787 1.00 34.78 120 ILE A N 1
ATOM 670 C CA . ILE A 1 123 ? 0.757 91.342 19.486 1.00 34.39 120 ILE A CA 1
ATOM 671 C C . ILE A 1 123 ? -0.298 91.484 18.402 1.00 34.35 120 ILE A C 1
ATOM 672 O O . ILE A 1 123 ? -1.274 90.739 18.366 1.00 33.57 120 ILE A O 1
ATOM 677 N N . LEU A 1 124 ? -0.145 92.491 17.569 1.00 35.07 121 LEU A N 1
ATOM 678 C CA . LEU A 1 124 ? -1.084 92.759 16.519 1.00 35.57 121 LEU A CA 1
ATOM 679 C C . LEU A 1 124 ? -0.349 92.899 15.247 1.00 35.66 121 LEU A C 1
ATOM 680 O O . LEU A 1 124 ? 0.843 92.928 15.226 1.00 35.21 121 LEU A O 1
ATOM 685 N N . GLY A 1 125 ? -1.076 93.046 14.168 1.00 36.35 122 GLY A N 1
ATOM 686 C CA . GLY A 1 125 ? -0.414 93.188 12.906 1.00 37.44 122 GLY A CA 1
ATOM 687 C C . GLY A 1 125 ? -1.149 94.033 11.885 1.00 38.68 122 GLY A C 1
ATOM 688 O O . GLY A 1 125 ? -2.348 94.219 11.960 1.00 39.00 122 GLY A O 1
ATOM 689 N N . ASP A 1 126 ? -0.398 94.533 10.927 1.00 39.29 123 ASP A N 1
ATOM 690 C CA . ASP A 1 126 ? -0.941 95.075 9.672 1.00 42.81 123 ASP A CA 1
ATOM 691 C C . ASP A 1 126 ? -1.809 94.028 8.943 1.00 42.74 123 ASP A C 1
ATOM 692 O O . ASP A 1 126 ? -1.384 92.868 8.801 1.00 42.40 123 ASP A O 1
ATOM 697 N N . LYS A 1 127 ? -2.968 94.426 8.414 1.00 42.88 124 LYS A N 1
ATOM 698 C CA . LYS A 1 127 ? -3.819 93.483 7.635 1.00 43.00 124 LYS A CA 1
ATOM 699 C C . LYS A 1 127 ? -3.085 92.685 6.525 1.00 41.80 124 LYS A C 1
ATOM 700 O O . LYS A 1 127 ? -3.200 91.445 6.448 1.00 40.07 124 LYS A O 1
ATOM 706 N N . ASP A 1 128 ? -2.359 93.394 5.657 1.00 40.64 125 ASP A N 1
ATOM 707 C CA . ASP A 1 128 ? -1.541 92.753 4.595 1.00 39.73 125 ASP A CA 1
ATOM 708 C C . ASP A 1 128 ? -0.414 91.809 5.111 1.00 38.42 125 ASP A C 1
ATOM 709 O O . ASP A 1 128 ? -0.211 90.724 4.572 1.00 37.15 125 ASP A O 1
ATOM 714 N N . THR A 1 129 ? 0.320 92.229 6.143 1.00 37.39 126 THR A N 1
ATOM 715 C CA . THR A 1 129 ? 1.334 91.351 6.757 1.00 37.19 126 THR A CA 1
ATOM 716 C C . THR A 1 129 ? 0.681 90.059 7.300 1.00 36.52 126 THR A C 1
ATOM 717 O O . THR A 1 129 ? 1.138 88.956 7.010 1.00 36.19 126 THR A O 1
ATOM 721 N N . LYS A 1 130 ? -0.400 90.216 8.056 1.00 34.96 127 LYS A N 1
ATOM 722 C CA . LYS A 1 130 ? -1.135 89.078 8.579 1.00 34.44 127 LYS A CA 1
ATOM 723 C C . LYS A 1 130 ? -1.640 88.171 7.476 1.00 33.54 127 LYS A C 1
ATOM 724 O O . LYS A 1 130 ? -1.436 86.974 7.547 1.00 31.99 127 LYS A O 1
ATOM 730 N N . THR A 1 131 ? -2.228 88.746 6.426 1.00 34.17 128 THR A N 1
ATOM 731 C CA . THR A 1 131 ? -2.780 87.954 5.319 1.00 34.16 128 THR A CA 1
ATOM 732 C C . THR A 1 131 ? -1.758 87.042 4.690 1.00 33.79 128 THR A C 1
ATOM 733 O O . THR A 1 131 ? -2.013 85.867 4.459 1.00 33.93 128 THR A O 1
ATOM 737 N N . LYS A 1 132 ? -0.588 87.566 4.444 1.00 34.96 129 LYS A N 1
ATOM 738 C CA . LYS A 1 132 ? 0.484 86.755 3.866 1.00 36.66 129 LYS A CA 1
ATOM 739 C C . LYS A 1 132 ? 0.978 85.666 4.821 1.00 35.43 129 LYS A C 1
ATOM 740 O O . LYS A 1 132 ? 1.354 84.579 4.385 1.00 34.96 129 LYS A O 1
ATOM 746 N N . ARG A 1 133 ? 1.025 85.981 6.111 1.00 34.87 130 ARG A N 1
ATOM 747 C CA . ARG A 1 133 ? 1.491 85.019 7.072 1.00 34.13 130 ARG A CA 1
ATOM 748 C C . ARG A 1 133 ? 0.489 83.890 7.098 1.00 33.42 130 ARG A C 1
ATOM 749 O O . ARG A 1 133 ? 0.878 82.758 7.013 1.00 33.48 130 ARG A O 1
ATOM 757 N N . VAL A 1 134 ? -0.806 84.196 7.105 1.00 33.44 131 VAL A N 1
ATOM 758 C CA . VAL A 1 134 ? -1.807 83.156 7.157 1.00 33.14 131 VAL A CA 1
ATOM 759 C C . VAL A 1 134 ? -1.955 82.368 5.846 1.00 34.50 131 VAL A C 1
ATOM 760 O O . VAL A 1 134 ? -2.151 81.137 5.892 1.00 35.15 131 VAL A O 1
ATOM 772 N N . GLU A 1 136 ? 0.490 81.617 3.740 1.00 37.12 133 GLU A N 1
ATOM 773 C CA . GLU A 1 136 ? 1.722 80.818 3.754 1.00 37.71 133 GLU A CA 1
ATOM 774 C C . GLU A 1 136 ? 1.521 79.648 4.711 1.00 39.26 133 GLU A C 1
ATOM 775 O O . GLU A 1 136 ? 1.457 78.510 4.238 1.00 38.98 133 GLU A O 1
ATOM 781 N N . ARG A 1 137 ? 1.323 79.925 6.020 1.00 40.21 134 ARG A N 1
ATOM 782 C CA . ARG A 1 137 ? 1.137 78.876 7.056 1.00 41.42 134 ARG A CA 1
ATOM 783 C C . ARG A 1 137 ? 0.058 77.865 6.741 1.00 40.82 134 ARG A C 1
ATOM 784 O O . ARG A 1 137 ? 0.209 76.685 6.973 1.00 41.63 134 ARG A O 1
ATOM 792 N N . GLU A 1 138 ? -1.090 78.349 6.310 1.00 40.75 135 GLU A N 1
ATOM 793 C CA . GLU A 1 138 ? -2.233 77.487 6.128 1.00 40.85 135 GLU A CA 1
ATOM 794 C C . GLU A 1 138 ? -2.433 77.049 4.648 1.00 40.08 135 GLU A C 1
ATOM 795 O O . GLU A 1 138 ? -3.311 76.264 4.370 1.00 40.11 135 GLU A O 1
ATOM 801 N N . GLY A 1 139 ? -1.617 77.541 3.712 1.00 39.48 136 GLY A N 1
ATOM 802 C CA . GLY A 1 139 ? -1.756 77.187 2.266 1.00 38.51 136 GLY A CA 1
ATOM 803 C C . GLY A 1 139 ? -3.160 77.539 1.794 1.00 38.18 136 GLY A C 1
ATOM 804 O O . GLY A 1 139 ? -3.845 76.703 1.245 1.00 37.13 136 GLY A O 1
ATOM 805 N N . VAL A 1 140 ? -3.619 78.765 2.053 1.00 38.05 137 VAL A N 1
ATOM 806 C CA . VAL A 1 140 ? -4.936 79.157 1.594 1.00 37.95 137 VAL A CA 1
ATOM 807 C C . VAL A 1 140 ? -4.901 80.464 0.808 1.00 38.66 137 VAL A C 1
ATOM 808 O O . VAL A 1 140 ? -3.962 81.282 0.926 1.00 38.74 137 VAL A O 1
ATOM 812 N N . ASP A 1 141 ? -5.962 80.718 0.055 1.00 38.78 138 ASP A N 1
ATOM 813 C CA . ASP A 1 141 ? -6.041 81.996 -0.637 1.00 38.93 138 ASP A CA 1
ATOM 814 C C . ASP A 1 141 ? -6.350 83.166 0.270 1.00 39.43 138 ASP A C 1
ATOM 815 O O . ASP A 1 141 ? -6.658 83.034 1.500 1.00 38.34 138 ASP A O 1
ATOM 820 N N . GLU A 1 142 ? -6.241 84.341 -0.341 1.00 38.76 139 GLU A N 1
ATOM 821 C CA . GLU A 1 142 ? -6.494 85.568 0.331 1.00 38.79 139 GLU A CA 1
ATOM 822 C C . GLU A 1 142 ? -7.852 85.661 1.042 1.00 39.97 139 GLU A C 1
ATOM 823 O O . GLU A 1 142 ? -7.912 86.161 2.185 1.00 38.62 139 GLU A O 1
ATOM 829 N N . LYS A 1 143 ? -8.917 85.299 0.306 1.00 40.96 140 LYS A N 1
ATOM 830 C CA . LYS A 1 143 ? -10.287 85.437 0.772 1.00 41.95 140 LYS A CA 1
ATOM 831 C C . LYS A 1 143 ? -10.390 84.607 2.032 1.00 41.61 140 LYS A C 1
ATOM 832 O O . LYS A 1 143 ? -10.735 85.122 3.089 1.00 42.08 140 LYS A O 1
ATOM 838 N N . THR A 1 144 ? -10.042 83.329 1.930 1.00 41.29 141 THR A N 1
ATOM 839 C CA . THR A 1 144 ? -10.085 82.469 3.084 1.00 41.73 141 THR A CA 1
ATOM 840 C C . THR A 1 144 ? -9.155 82.908 4.239 1.00 41.23 141 THR A C 1
ATOM 841 O O . THR A 1 144 ? -9.558 82.800 5.415 1.00 40.95 141 THR A O 1
ATOM 845 N N . ALA A 1 145 ? -7.951 83.433 3.941 1.00 39.79 142 ALA A N 1
ATOM 846 C CA . ALA A 1 145 ? -7.069 83.907 5.002 1.00 39.02 142 ALA A CA 1
ATOM 847 C C . ALA A 1 145 ? -7.806 84.917 5.818 1.00 39.45 142 ALA A C 1
ATOM 848 O O . ALA A 1 145 ? -7.774 84.877 7.043 1.00 38.67 142 ALA A O 1
ATOM 850 N N . LEU A 1 146 ? -8.414 85.868 5.121 1.00 40.08 143 LEU A N 1
ATOM 851 C CA . LEU A 1 146 ? -9.090 86.957 5.785 1.00 40.84 143 LEU A CA 1
ATOM 852 C C . LEU A 1 146 ? -10.284 86.482 6.644 1.00 40.81 143 LEU A C 1
ATOM 853 O O . LEU A 1 146 ? -10.481 86.962 7.747 1.00 38.74 143 LEU A O 1
ATOM 858 N N . ASN A 1 147 ? -11.040 85.511 6.140 1.00 41.79 144 ASN A N 1
ATOM 859 C CA . ASN A 1 147 ? -12.108 84.908 6.928 1.00 42.55 144 ASN A CA 1
ATOM 860 C C . ASN A 1 147 ? -11.615 84.137 8.159 1.00 42.51 144 ASN A C 1
ATOM 861 O O . ASN A 1 147 ? -12.200 84.258 9.224 1.00 43.46 144 ASN A O 1
ATOM 882 N N . LYS A 1 150 ? -10.769 86.750 10.877 1.00 39.94 147 LYS A N 1
ATOM 883 C CA . LYS A 1 150 ? -11.973 87.267 11.483 1.00 41.65 147 LYS A CA 1
ATOM 884 C C . LYS A 1 150 ? -12.619 86.236 12.431 1.00 41.34 147 LYS A C 1
ATOM 885 O O . LYS A 1 150 ? -12.963 86.558 13.515 1.00 42.04 147 LYS A O 1
ATOM 891 N N . LYS A 1 151 ? -12.690 84.982 12.053 1.00 41.42 148 LYS A N 1
ATOM 892 C CA . LYS A 1 151 ? -13.327 84.003 12.882 1.00 41.81 148 LYS A CA 1
ATOM 893 C C . LYS A 1 151 ? -12.483 83.693 14.126 1.00 41.71 148 LYS A C 1
ATOM 894 O O . LYS A 1 151 ? -13.004 83.639 15.285 1.00 41.02 148 LYS A O 1
ATOM 908 N N . ASP A 1 153 ? -10.155 85.677 15.568 1.00 38.37 150 ASP A N 1
ATOM 909 C CA . ASP A 1 153 ? -10.190 86.818 16.439 1.00 38.59 150 ASP A CA 1
ATOM 910 C C . ASP A 1 153 ? -11.534 86.940 17.183 1.00 39.37 150 ASP A C 1
ATOM 911 O O . ASP A 1 153 ? -11.521 87.283 18.359 1.00 38.86 150 ASP A O 1
ATOM 916 N N . LYS A 1 154 ? -12.669 86.658 16.532 1.00 39.46 151 LYS A N 1
ATOM 917 C CA . LYS A 1 154 ? -13.917 86.575 17.274 1.00 41.08 151 LYS A CA 1
ATOM 918 C C . LYS A 1 154 ? -13.930 85.513 18.369 1.00 40.50 151 LYS A C 1
ATOM 919 O O . LYS A 1 154 ? -14.416 85.754 19.460 1.00 40.57 151 LYS A O 1
ATOM 933 N N . ARG A 1 156 ? -11.294 84.228 19.955 1.00 40.59 153 ARG A N 1
ATOM 934 C CA . ARG A 1 156 ? -10.414 84.640 21.066 1.00 41.42 153 ARG A CA 1
ATOM 935 C C . ARG A 1 156 ? -11.083 85.696 21.943 1.00 41.02 153 ARG A C 1
ATOM 936 O O . ARG A 1 156 ? -10.952 85.672 23.189 1.00 39.13 153 ARG A O 1
ATOM 944 N N . LYS A 1 157 ? -11.762 86.627 21.289 1.00 40.49 154 LYS A N 1
ATOM 945 C CA . LYS A 1 157 ? -12.367 87.739 21.978 1.00 42.24 154 LYS A CA 1
ATOM 946 C C . LYS A 1 157 ? -13.456 87.204 22.911 1.00 42.27 154 LYS A C 1
ATOM 947 O O . LYS A 1 157 ? -13.506 87.534 24.111 1.00 43.44 154 LYS A O 1
ATOM 953 N N . VAL A 1 158 ? -14.281 86.330 22.372 1.00 41.47 155 VAL A N 1
ATOM 954 C CA . VAL A 1 158 ? -15.368 85.705 23.104 1.00 41.73 155 VAL A CA 1
ATOM 955 C C . VAL A 1 158 ? -14.912 84.897 24.319 1.00 41.69 155 VAL A C 1
ATOM 956 O O . VAL A 1 158 ? -15.520 84.960 25.409 1.00 41.74 155 VAL A O 1
ATOM 960 N N . TYR A 1 159 ? -13.872 84.111 24.109 1.00 41.45 156 TYR A N 1
ATOM 961 C CA . TYR A 1 159 ? -13.309 83.256 25.139 1.00 41.77 156 TYR A CA 1
ATOM 962 C C . TYR A 1 159 ? -12.797 84.151 26.264 1.00 41.45 156 TYR A C 1
ATOM 963 O O . TYR A 1 159 ? -13.233 84.050 27.401 1.00 41.00 156 TYR A O 1
ATOM 972 N N . HIS A 1 160 ? -11.908 85.073 25.913 1.00 40.81 157 HIS A N 1
ATOM 973 C CA . HIS A 1 160 ? -11.351 86.010 26.867 1.00 39.76 157 HIS A CA 1
ATOM 974 C C . HIS A 1 160 ? -12.402 86.854 27.612 1.00 40.33 157 HIS A C 1
ATOM 975 O O . HIS A 1 160 ? -12.349 87.001 28.867 1.00 38.32 157 HIS A O 1
ATOM 982 N N . ASN A 1 161 ? -13.359 87.408 26.864 1.00 39.70 158 ASN A N 1
ATOM 983 C CA . ASN A 1 161 ? -14.276 88.320 27.471 1.00 39.26 158 ASN A CA 1
ATOM 984 C C . ASN A 1 161 ? -15.373 87.621 28.275 1.00 39.69 158 ASN A C 1
ATOM 985 O O . ASN A 1 161 ? -15.972 88.223 29.158 1.00 39.11 158 ASN A O 1
ATOM 990 N N . PHE A 1 162 ? -15.642 86.360 27.987 1.00 39.36 159 PHE A N 1
ATOM 991 C CA . PHE A 1 162 ? -16.474 85.606 28.874 1.00 39.02 159 PHE A CA 1
ATOM 992 C C . PHE A 1 162 ? -15.804 85.491 30.258 1.00 40.58 159 PHE A C 1
ATOM 993 O O . PHE A 1 162 ? -16.415 85.865 31.253 1.00 41.12 159 PHE A O 1
ATOM 1001 N N . TYR A 1 163 ? -14.571 84.970 30.327 1.00 41.38 160 TYR A N 1
ATOM 1002 C CA . TYR A 1 163 ? -13.919 84.724 31.612 1.00 41.92 160 TYR A CA 1
ATOM 1003 C C . TYR A 1 163 ? -13.340 85.940 32.305 1.00 43.71 160 TYR A C 1
ATOM 1004 O O . TYR A 1 163 ? -13.268 85.955 33.528 1.00 45.93 160 TYR A O 1
ATOM 1013 N N . CYS A 1 164 ? -12.930 86.953 31.575 1.00 44.57 161 CYS A N 1
ATOM 1014 C CA . CYS A 1 164 ? -12.293 88.099 32.161 1.00 45.63 161 CYS A CA 1
ATOM 1015 C C . CYS A 1 164 ? -13.233 89.236 32.098 1.00 47.97 161 CYS A C 1
ATOM 1016 O O . CYS A 1 164 ? -14.145 89.259 31.252 1.00 48.58 161 CYS A O 1
ATOM 1019 N N . GLU A 1 165 ? -12.967 90.201 32.970 1.00 49.02 162 GLU A N 1
ATOM 1020 C CA . GLU A 1 165 ? -13.731 91.409 33.072 1.00 50.47 162 GLU A CA 1
ATOM 1021 C C . GLU A 1 165 ? -13.133 92.418 32.125 1.00 50.38 162 GLU A C 1
ATOM 1022 O O . GLU A 1 165 ? -13.852 93.225 31.527 1.00 51.64 162 GLU A O 1
ATOM 1028 N N . SER A 1 166 ? -11.819 92.367 31.968 1.00 49.62 163 SER A N 1
ATOM 1029 C CA . SER A 1 166 ? -11.119 93.190 30.979 1.00 49.21 163 SER A CA 1
ATOM 1030 C C . SER A 1 166 ? -11.384 92.712 29.529 1.00 48.44 163 SER A C 1
ATOM 1031 O O . SER A 1 166 ? -11.732 91.531 29.271 1.00 48.60 163 SER A O 1
ATOM 1034 N N . LYS A 1 167 ? -11.168 93.628 28.589 1.00 46.91 164 LYS A N 1
ATOM 1035 C CA . LYS A 1 167 ? -11.493 93.407 27.169 1.00 46.40 164 LYS A CA 1
ATOM 1036 C C . LYS A 1 167 ? -10.262 93.016 26.327 1.00 43.79 164 LYS A C 1
ATOM 1037 O O . LYS A 1 167 ? -9.224 93.712 26.319 1.00 41.76 164 LYS A O 1
ATOM 1043 N N . TRP A 1 168 ? -10.399 91.884 25.651 1.00 41.94 165 TRP A N 1
ATOM 1044 C CA . TRP A 1 168 ? -9.430 91.390 24.670 1.00 40.60 165 TRP A CA 1
ATOM 1045 C C . TRP A 1 168 ? -9.026 92.515 23.706 1.00 39.41 165 TRP A C 1
ATOM 1046 O O . TRP A 1 168 ? -9.874 93.151 23.140 1.00 39.06 165 TRP A O 1
ATOM 1057 N N . GLY A 1 169 ? -7.745 92.743 23.524 1.00 37.67 166 GLY A N 1
ATOM 1058 C CA . GLY A 1 169 ? -7.285 93.732 22.555 1.00 38.20 166 GLY A CA 1
ATOM 1059 C C . GLY A 1 169 ? -7.190 95.186 23.006 1.00 38.98 166 GLY A C 1
ATOM 1060 O O . GLY A 1 169 ? -6.622 96.029 22.283 1.00 36.73 166 GLY A O 1
ATOM 1061 N N . ASP A 1 170 ? -7.728 95.489 24.198 1.00 39.11 167 ASP A N 1
ATOM 1062 C CA . ASP A 1 170 ? -7.686 96.835 24.681 1.00 39.70 167 ASP A CA 1
ATOM 1063 C C . ASP A 1 170 ? -6.347 97.059 25.391 1.00 39.88 167 ASP A C 1
ATOM 1064 O O . ASP A 1 170 ? -5.857 96.171 26.057 1.00 39.44 167 ASP A O 1
ATOM 1069 N N . SER A 1 171 ? -5.734 98.231 25.199 1.00 40.03 168 SER A N 1
ATOM 1070 C CA . SER A 1 171 ? -4.399 98.530 25.754 1.00 39.73 168 SER A CA 1
ATOM 1071 C C . SER A 1 171 ? -4.374 98.393 27.256 1.00 39.93 168 SER A C 1
ATOM 1072 O O . SER A 1 171 ? -3.389 97.929 27.823 1.00 41.85 168 SER A O 1
ATOM 1075 N N . ARG A 1 172 ? -5.465 98.737 27.927 1.00 39.65 169 ARG A N 1
ATOM 1076 C CA . ARG A 1 172 ? -5.475 98.646 29.388 1.00 40.25 169 ARG A CA 1
ATOM 1077 C C . ARG A 1 172 ? -5.380 97.239 29.904 1.00 38.58 169 ARG A C 1
ATOM 1078 O O . ARG A 1 172 ? -4.960 97.040 31.050 1.00 37.85 169 ARG A O 1
ATOM 1086 N N . THR A 1 173 ? -5.697 96.265 29.050 1.00 36.28 170 THR A N 1
ATOM 1087 C CA . THR A 1 173 ? -5.651 94.879 29.451 1.00 36.59 170 THR A CA 1
ATOM 1088 C C . THR A 1 173 ? -4.203 94.362 29.569 1.00 36.45 170 THR A C 1
ATOM 1089 O O . THR A 1 173 ? -4.007 93.352 30.232 1.00 36.58 170 THR A O 1
ATOM 1093 N N . TYR A 1 174 ? -3.217 95.046 28.956 1.00 35.68 171 TYR A N 1
ATOM 1094 C CA . TYR A 1 174 ? -1.842 94.558 28.832 1.00 35.79 171 TYR A CA 1
ATOM 1095 C C . TYR A 1 174 ? -0.822 95.603 29.257 1.00 36.69 171 TYR A C 1
ATOM 1096 O O . TYR A 1 174 ? -1.151 96.764 29.358 1.00 35.19 171 TYR A O 1
ATOM 1105 N N . ASP A 1 175 ? 0.432 95.175 29.457 1.00 36.83 172 ASP A N 1
ATOM 1106 C CA . ASP A 1 175 ? 1.507 96.098 29.771 1.00 37.42 172 ASP A CA 1
ATOM 1107 C C . ASP A 1 175 ? 2.081 96.747 28.509 1.00 37.83 172 ASP A C 1
ATOM 1108 O O . ASP A 1 175 ? 2.546 97.896 28.587 1.00 38.66 172 ASP A O 1
ATOM 1113 N N . ILE A 1 176 ? 2.108 95.978 27.421 1.00 37.13 173 ILE A N 1
ATOM 1114 C CA . ILE A 1 176 ? 2.654 96.361 26.134 1.00 38.00 173 ILE A CA 1
ATOM 1115 C C . ILE A 1 176 ? 1.760 95.829 25.028 1.00 38.15 173 ILE A C 1
ATOM 1116 O O . ILE A 1 176 ? 1.293 94.698 25.075 1.00 38.96 173 ILE A O 1
ATOM 1121 N N . CYS A 1 177 ? 1.524 96.646 24.034 1.00 38.71 174 CYS A N 1
ATOM 1122 C CA . CYS A 1 177 ? 0.958 96.209 22.759 1.00 38.27 174 CYS A CA 1
ATOM 1123 C C . CYS A 1 177 ? 1.874 96.695 21.610 1.00 37.24 174 CYS A C 1
ATOM 1124 O O . CYS A 1 177 ? 2.331 97.852 21.589 1.00 36.56 174 CYS A O 1
ATOM 1127 N N . ILE A 1 178 ? 2.123 95.800 20.657 1.00 36.53 175 ILE A N 1
ATOM 1128 C CA . ILE A 1 178 ? 2.987 96.058 19.533 1.00 35.83 175 ILE A CA 1
ATOM 1129 C C . ILE A 1 178 ? 2.366 95.571 18.244 1.00 35.92 175 ILE A C 1
ATOM 1130 O O . ILE A 1 178 ? 1.939 94.399 18.107 1.00 36.24 175 ILE A O 1
ATOM 1135 N N . LYS A 1 179 ? 2.368 96.454 17.255 1.00 36.62 176 LYS A N 1
ATOM 1136 C CA . LYS A 1 179 ? 1.840 96.141 15.913 1.00 36.58 176 LYS A CA 1
ATOM 1137 C C . LYS A 1 179 ? 3.011 95.794 15.021 1.00 36.20 176 LYS A C 1
ATOM 1138 O O . LYS A 1 179 ? 3.868 96.622 14.801 1.00 35.96 176 LYS A O 1
ATOM 1144 N N . ILE A 1 180 ? 3.037 94.557 14.567 1.00 37.41 177 ILE A N 1
ATOM 1145 C CA . ILE A 1 180 ? 4.059 94.041 13.702 1.00 38.11 177 ILE A CA 1
ATOM 1146 C C . ILE A 1 180 ? 3.641 94.285 12.284 1.00 40.74 177 ILE A C 1
ATOM 1147 O O . ILE A 1 180 ? 2.571 93.931 11.878 1.00 41.96 177 ILE A O 1
ATOM 1152 N N . GLY A 1 181 ? 4.497 94.934 11.531 1.00 42.33 178 GLY A N 1
ATOM 1153 C CA . GLY A 1 181 ? 4.149 95.376 10.202 1.00 44.13 178 GLY A CA 1
ATOM 1154 C C . GLY A 1 181 ? 5.132 96.438 9.806 1.00 44.53 178 GLY A C 1
ATOM 1155 O O . GLY A 1 181 ? 6.009 96.195 9.013 1.00 45.63 178 GLY A O 1
ATOM 1156 N N . LYS A 1 182 ? 5.006 97.606 10.403 1.00 44.99 179 LYS A N 1
ATOM 1157 C CA . LYS A 1 182 ? 6.034 98.601 10.285 1.00 45.93 179 LYS A CA 1
ATOM 1158 C C . LYS A 1 182 ? 7.338 98.016 10.782 1.00 45.99 179 LYS A C 1
ATOM 1159 O O . LYS A 1 182 ? 8.379 98.342 10.285 1.00 46.35 179 LYS A O 1
ATOM 1165 N N . VAL A 1 183 ? 7.270 97.125 11.752 1.00 44.20 180 VAL A N 1
ATOM 1166 C CA . VAL A 1 183 ? 8.469 96.441 12.222 1.00 42.74 180 VAL A CA 1
ATOM 1167 C C . VAL A 1 183 ? 8.239 94.948 12.224 1.00 42.02 180 VAL A C 1
ATOM 1168 O O . VAL A 1 183 ? 7.078 94.485 12.158 1.00 41.67 180 VAL A O 1
ATOM 1172 N N . ASP A 1 184 ? 9.343 94.217 12.358 1.00 41.18 181 ASP A N 1
ATOM 1173 C CA . ASP A 1 184 ? 9.367 92.762 12.263 1.00 41.36 181 ASP A CA 1
ATOM 1174 C C . ASP A 1 184 ? 9.344 92.103 13.633 1.00 40.89 181 ASP A C 1
ATOM 1175 O O . ASP A 1 184 ? 9.447 92.815 14.659 1.00 42.70 181 ASP A O 1
ATOM 1180 N N . VAL A 1 185 ? 9.204 90.769 13.626 1.00 39.67 182 VAL A N 1
ATOM 1181 C CA . VAL A 1 185 ? 9.031 89.988 14.812 1.00 39.32 182 VAL A CA 1
ATOM 1182 C C . VAL A 1 185 ? 10.205 90.177 15.761 1.00 39.82 182 VAL A C 1
ATOM 1183 O O . VAL A 1 185 ? 10.018 90.246 16.982 1.00 40.24 182 VAL A O 1
ATOM 1187 N N . ASP A 1 186 ? 11.415 90.274 15.238 1.00 39.74 183 ASP A N 1
ATOM 1188 C CA . ASP A 1 186 ? 12.570 90.338 16.125 1.00 41.09 183 ASP A CA 1
ATOM 1189 C C . ASP A 1 186 ? 12.566 91.646 16.905 1.00 41.42 183 ASP A C 1
ATOM 1190 O O . ASP A 1 186 ? 12.894 91.662 18.077 1.00 42.50 183 ASP A O 1
ATOM 1195 N N . THR A 1 187 ? 12.168 92.737 16.256 1.00 41.82 184 THR A N 1
ATOM 1196 C CA . THR A 1 187 ? 12.031 94.034 16.906 1.00 41.52 184 THR A CA 1
ATOM 1197 C C . THR A 1 187 ? 10.992 94.029 18.041 1.00 41.65 184 THR A C 1
ATOM 1198 O O . THR A 1 187 ? 11.300 94.447 19.163 1.00 42.16 184 THR A O 1
ATOM 1202 N N . ALA A 1 188 ? 9.770 93.556 17.754 1.00 40.80 185 ALA A N 1
ATOM 1203 C CA . ALA A 1 188 ? 8.767 93.325 18.790 1.00 39.49 185 ALA A CA 1
ATOM 1204 C C . ALA A 1 188 ? 9.352 92.550 19.982 1.00 38.90 185 ALA A C 1
ATOM 1205 O O . ALA A 1 188 ? 9.131 92.933 21.125 1.00 38.10 185 ALA A O 1
ATOM 1207 N N . THR A 1 189 ? 10.023 91.436 19.688 1.00 37.53 186 THR A N 1
ATOM 1208 C CA . THR A 1 189 ? 10.583 90.595 20.702 1.00 37.80 186 THR A CA 1
ATOM 1209 C C . THR A 1 189 ? 11.583 91.366 21.546 1.00 38.25 186 THR A C 1
ATOM 1210 O O . THR A 1 189 ? 11.542 91.273 22.767 1.00 37.29 186 THR A O 1
ATOM 1214 N N . ASP A 1 190 ? 12.458 92.141 20.905 1.00 39.57 187 ASP A N 1
ATOM 1215 C CA . ASP A 1 190 ? 13.425 92.969 21.639 1.00 41.03 187 ASP A CA 1
ATOM 1216 C C . ASP A 1 190 ? 12.787 94.088 22.437 1.00 40.60 187 ASP A C 1
ATOM 1217 O O . ASP A 1 190 ? 13.244 94.379 23.556 1.00 41.15 187 ASP A O 1
ATOM 1230 N N . ILE A 1 192 ? 9.988 93.832 23.894 1.00 37.98 189 ILE A N 1
ATOM 1231 C CA . ILE A 1 192 ? 9.409 93.192 25.069 1.00 37.52 189 ILE A CA 1
ATOM 1232 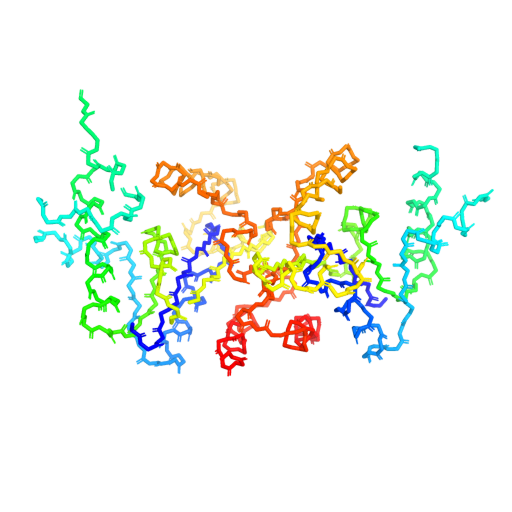C C . ILE A 1 192 ? 10.505 92.865 26.095 1.00 37.48 189 ILE A C 1
ATOM 1233 O O . ILE A 1 192 ? 10.297 93.039 27.283 1.00 36.70 189 ILE A O 1
ATOM 1238 N N . ILE A 1 193 ? 11.687 92.449 25.636 1.00 37.99 190 ILE A N 1
ATOM 1239 C CA . ILE A 1 193 ? 12.796 92.111 26.536 1.00 37.82 190 ILE A CA 1
ATOM 1240 C C . ILE A 1 193 ? 13.335 93.366 27.248 1.00 38.51 190 ILE A C 1
ATOM 1241 O O . ILE A 1 193 ? 13.690 93.349 28.446 1.00 38.41 190 ILE A O 1
ATOM 1246 N N . LYS A 1 194 ? 13.413 94.466 26.512 1.00 38.91 191 LYS A N 1
ATOM 1247 C CA . LYS A 1 194 ? 13.753 95.740 27.113 1.00 39.25 191 LYS A CA 1
ATOM 1248 C C . LYS A 1 194 ? 12.793 96.023 28.270 1.00 38.39 191 LYS A C 1
ATOM 1249 O O . LYS A 1 194 ? 13.204 96.339 29.404 1.00 37.10 191 LYS A O 1
ATOM 1255 N N . TYR A 1 195 ? 11.506 95.877 27.992 1.00 37.76 192 TYR A N 1
ATOM 1256 C CA . TYR A 1 195 ? 10.479 96.153 28.985 1.00 38.17 192 TYR A CA 1
ATOM 1257 C C . TYR A 1 195 ? 10.750 95.320 30.214 1.00 38.63 192 TYR A C 1
ATOM 1258 O O . TYR A 1 195 ? 10.962 95.837 31.301 1.00 39.92 192 TYR A O 1
ATOM 1267 N N . ILE A 1 196 ? 10.849 94.025 29.986 1.00 39.21 193 ILE A N 1
ATOM 1268 C CA . ILE A 1 196 ? 11.065 93.066 31.040 1.00 39.88 193 ILE A CA 1
ATOM 1269 C C . ILE A 1 196 ? 12.370 93.327 31.768 1.00 40.71 193 ILE A C 1
ATOM 1270 O O . ILE A 1 196 ? 12.375 93.463 32.965 1.00 40.76 193 ILE A O 1
ATOM 1275 N N . ASP A 1 197 ? 13.463 93.448 31.037 1.00 41.75 194 ASP A N 1
ATOM 1276 C CA . ASP A 1 197 ? 14.766 93.668 31.665 1.00 42.26 194 ASP A CA 1
ATOM 1277 C C . ASP A 1 197 ? 14.900 95.011 32.416 1.00 43.41 194 ASP A C 1
ATOM 1278 O O . ASP A 1 197 ? 15.795 95.184 33.237 1.00 43.58 194 ASP A O 1
ATOM 1283 N N . SER A 1 198 ? 13.996 95.951 32.209 1.00 45.00 195 SER A N 1
ATOM 1284 C CA . SER A 1 198 ? 14.154 97.209 32.913 1.00 46.40 195 SER A CA 1
ATOM 1285 C C . SER A 1 198 ? 13.249 97.393 34.154 1.00 47.39 195 SER A C 1
ATOM 1286 O O . SER A 1 198 ? 13.136 98.504 34.645 1.00 48.24 195 SER A O 1
ATOM 1289 N N . ARG A 1 199 ? 12.631 96.341 34.692 1.00 48.66 196 ARG A N 1
ATOM 1290 C CA . ARG A 1 199 ? 11.648 96.530 35.799 1.00 49.53 196 ARG A CA 1
ATOM 1291 C C . ARG A 1 199 ? 12.254 96.873 37.170 1.00 49.31 196 ARG A C 1
ATOM 1292 O O . ARG A 1 199 ? 13.443 96.619 37.431 1.00 49.39 196 ARG A O 1
ATOM 1300 N N . LYS B 1 5 ? 6.086 113.716 6.022 1.00 48.83 2 LYS B N 1
ATOM 1301 C CA . LYS B 1 5 ? 7.141 114.363 6.834 1.00 49.37 2 LYS B CA 1
ATOM 1302 C C . LYS B 1 5 ? 8.130 113.257 7.057 1.00 49.08 2 LYS B C 1
ATOM 1303 O O . LYS B 1 5 ? 7.780 112.178 6.678 1.00 51.55 2 LYS B O 1
ATOM 1305 N N . GLN B 1 6 ? 9.366 113.495 7.549 1.00 48.50 3 GLN B N 1
ATOM 1306 C CA . GLN B 1 6 ? 10.363 112.401 7.744 1.00 47.29 3 GLN B CA 1
ATOM 1307 C C . GLN B 1 6 ? 10.070 111.565 8.972 1.00 45.59 3 GLN B C 1
ATOM 1308 O O . GLN B 1 6 ? 9.873 110.402 8.816 1.00 44.93 3 GLN B O 1
ATOM 1314 N N . ILE B 1 7 ? 10.068 112.143 10.176 1.00 44.38 4 ILE B N 1
ATOM 1315 C CA . ILE B 1 7 ? 9.446 111.476 11.342 1.00 43.86 4 ILE B CA 1
ATOM 1316 C C . ILE B 1 7 ? 8.322 112.281 11.989 1.00 42.33 4 ILE B C 1
ATOM 1317 O O . ILE B 1 7 ? 8.488 113.463 12.351 1.00 40.81 4 ILE B O 1
ATOM 1322 N N . ILE B 1 8 ? 7.171 111.629 12.131 1.00 40.37 5 ILE B N 1
ATOM 1323 C CA . ILE B 1 8 ? 6.033 112.188 12.867 1.00 39.33 5 ILE B CA 1
ATOM 1324 C C . ILE B 1 8 ? 5.609 111.180 13.958 1.00 38.38 5 ILE B C 1
ATOM 1325 O O . ILE B 1 8 ? 5.392 110.023 13.654 1.00 37.77 5 ILE B O 1
ATOM 1330 N N . ILE B 1 9 ? 5.524 111.620 15.220 1.00 37.18 6 ILE B N 1
ATOM 1331 C CA . ILE B 1 9 ? 5.124 110.758 16.310 1.00 36.63 6 ILE B CA 1
ATOM 1332 C C . ILE B 1 9 ? 3.849 111.273 16.916 1.00 36.25 6 ILE B C 1
ATOM 1333 O O . ILE B 1 9 ? 3.812 112.412 17.357 1.00 36.95 6 ILE B O 1
ATOM 1338 N N . ALA B 1 10 ? 2.798 110.449 16.893 1.00 35.56 7 ALA B N 1
ATOM 1339 C CA . ALA B 1 10 ? 1.450 110.817 17.350 1.00 35.14 7 ALA B CA 1
ATOM 1340 C C . ALA B 1 10 ? 1.242 110.076 18.663 1.00 35.09 7 ALA B C 1
ATOM 1341 O O . ALA B 1 10 ? 1.325 108.840 18.716 1.00 37.34 7 ALA B O 1
ATOM 1343 N N . ILE B 1 11 ? 1.038 110.814 19.734 1.00 35.84 8 ILE B N 1
ATOM 1344 C CA . ILE B 1 11 ? 0.974 110.237 21.058 1.00 35.47 8 ILE B CA 1
ATOM 1345 C C . ILE B 1 11 ? -0.385 110.461 21.591 1.00 35.17 8 ILE B C 1
ATOM 1346 O O . ILE B 1 11 ? -0.866 111.611 21.599 1.00 35.14 8 ILE B O 1
ATOM 1351 N N . GLY B 1 12 ? -0.997 109.381 22.036 1.00 34.65 9 GLY B N 1
ATOM 1352 C CA . GLY B 1 12 ? -2.171 109.413 22.879 1.00 34.64 9 GLY B CA 1
ATOM 1353 C C . GLY B 1 12 ? -1.789 108.958 24.277 1.00 35.06 9 GLY B C 1
ATOM 1354 O O . GLY B 1 12 ? -0.701 108.452 24.503 1.00 34.09 9 GLY B O 1
ATOM 1355 N N . ARG B 1 13 ? -2.699 109.108 25.229 1.00 35.79 10 ARG B N 1
ATOM 1356 C CA . ARG B 1 13 ? -2.357 108.907 26.608 1.00 36.97 10 ARG B CA 1
ATOM 1357 C C . ARG B 1 13 ? -3.573 108.992 27.562 1.00 37.04 10 ARG B C 1
ATOM 1358 O O . ARG B 1 13 ? -4.553 109.734 27.305 1.00 37.86 10 ARG B O 1
ATOM 1366 N N . GLU B 1 14 ? -3.484 108.231 28.651 1.00 36.62 11 GLU B N 1
ATOM 1367 C CA . GLU B 1 14 ? -4.357 108.392 29.806 1.00 36.46 11 GLU B CA 1
ATOM 1368 C C . GLU B 1 14 ? -3.797 109.517 30.649 1.00 36.61 11 GLU B C 1
ATOM 1369 O O . GLU B 1 14 ? -2.568 109.672 30.765 1.00 36.31 11 GLU B O 1
ATOM 1375 N N . PHE B 1 15 ? -4.697 110.255 31.288 1.00 36.81 12 PHE B N 1
ATOM 1376 C CA . PHE B 1 15 ? -4.329 111.360 32.132 1.00 36.10 12 PHE B CA 1
ATOM 1377 C C . PHE B 1 15 ? -3.571 110.827 33.318 1.00 36.62 12 PHE B C 1
ATOM 1378 O O . PHE B 1 15 ? -3.992 109.830 33.937 1.00 36.78 12 PHE B O 1
ATOM 1386 N N . GLY B 1 16 ? -2.446 111.471 33.605 1.00 35.41 13 GLY B N 1
ATOM 1387 C CA . GLY B 1 16 ? -1.556 111.021 34.645 1.00 35.10 13 GLY B CA 1
ATOM 1388 C C . GLY B 1 16 ? -0.542 109.924 34.319 1.00 34.45 13 GLY B C 1
ATOM 1389 O O . GLY B 1 16 ? 0.193 109.509 35.212 1.00 34.11 13 GLY B O 1
ATOM 1390 N N . SER B 1 17 ? -0.465 109.468 33.062 1.00 33.42 14 SER B N 1
ATOM 1391 C CA . SER B 1 17 ? 0.350 108.296 32.744 1.00 32.57 14 SER B CA 1
ATOM 1392 C C . SER B 1 17 ? 1.798 108.580 32.544 1.00 32.60 14 SER B C 1
ATOM 1393 O O . SER B 1 17 ? 2.597 107.635 32.495 1.00 32.89 14 SER B O 1
ATOM 1396 N N . GLY B 1 18 ? 2.134 109.855 32.366 1.00 32.25 15 GLY B N 1
ATOM 1397 C CA . GLY B 1 18 ? 3.496 110.266 31.992 1.00 32.12 15 GLY B CA 1
ATOM 1398 C C . GLY B 1 18 ? 3.599 110.512 30.503 1.00 31.76 15 GLY B C 1
ATOM 1399 O O . GLY B 1 18 ? 4.688 110.652 29.957 1.00 32.27 15 GLY B O 1
ATOM 1400 N N . GLY B 1 19 ? 2.474 110.601 29.826 1.00 32.72 16 GLY B N 1
ATOM 1401 C CA . GLY B 1 19 ? 2.475 110.695 28.346 1.00 33.15 16 GLY B CA 1
ATOM 1402 C C . GLY B 1 19 ? 3.067 111.976 27.799 1.00 34.43 16 GLY B C 1
ATOM 1403 O O . GLY B 1 19 ? 3.797 111.935 26.792 1.00 36.47 16 GLY B O 1
ATOM 1404 N N . HIS B 1 20 ? 2.761 113.124 28.410 1.00 34.98 17 HIS B N 1
ATOM 1405 C CA . HIS B 1 20 ? 3.447 114.380 28.046 1.00 35.54 17 HIS B CA 1
ATOM 1406 C C . HIS B 1 20 ? 4.956 114.259 28.216 1.00 35.47 17 HIS B C 1
ATOM 1407 O O . HIS B 1 20 ? 5.672 114.729 27.392 1.00 36.17 17 HIS B O 1
ATOM 1414 N N . LEU B 1 21 ? 5.436 113.656 29.297 1.00 35.85 18 LEU B N 1
ATOM 1415 C CA . LEU B 1 21 ? 6.870 113.535 29.525 1.00 35.93 18 LEU B CA 1
ATOM 1416 C C . LEU B 1 21 ? 7.510 112.680 28.461 1.00 35.67 18 LEU B C 1
ATOM 1417 O O . LEU B 1 21 ? 8.588 112.972 28.011 1.00 36.00 18 LEU B O 1
ATOM 1422 N N . VAL B 1 22 ? 6.850 111.593 28.060 1.00 36.07 19 VAL B N 1
ATOM 1423 C CA . VAL B 1 22 ? 7.367 110.767 26.954 1.00 34.58 19 VAL B CA 1
ATOM 1424 C C . VAL B 1 22 ? 7.403 111.586 25.651 1.00 34.96 19 VAL B C 1
ATOM 1425 O O . VAL B 1 22 ? 8.399 111.570 24.900 1.00 33.94 19 VAL B O 1
ATOM 1429 N N . ALA B 1 23 ? 6.319 112.292 25.365 1.00 35.70 20 ALA B N 1
ATOM 1430 C CA . ALA B 1 23 ? 6.256 113.120 24.139 1.00 36.76 20 ALA B CA 1
ATOM 1431 C C . ALA B 1 23 ? 7.433 114.127 24.115 1.00 38.55 20 ALA B C 1
ATOM 1432 O O . ALA B 1 23 ? 8.182 114.224 23.138 1.00 39.34 20 ALA B O 1
ATOM 1434 N N . LYS B 1 24 ? 7.612 114.845 25.217 1.00 39.95 21 LYS B N 1
ATOM 1435 C CA . LYS B 1 24 ? 8.768 115.747 25.405 1.00 40.78 21 LYS B CA 1
ATOM 1436 C C . LYS B 1 24 ? 10.118 115.065 25.237 1.00 40.99 21 LYS B C 1
ATOM 1437 O O . LYS B 1 24 ? 10.962 115.531 24.488 1.00 41.06 21 LYS B O 1
ATOM 1443 N N . LYS B 1 25 ? 10.329 113.956 25.934 1.00 41.68 22 LYS B N 1
ATOM 1444 C CA . LYS B 1 25 ? 11.573 113.205 25.792 1.00 42.57 22 LYS B CA 1
ATOM 1445 C C . LYS B 1 25 ? 11.850 112.765 24.353 1.00 41.97 22 LYS B C 1
ATOM 1446 O O . LYS B 1 25 ? 12.955 112.936 23.859 1.00 43.09 22 LYS B O 1
ATOM 1452 N N . LEU B 1 26 ? 10.852 112.256 23.666 1.00 41.13 23 LEU B N 1
ATOM 1453 C CA . LEU B 1 26 ? 10.977 111.928 22.243 1.00 40.52 23 LEU B CA 1
ATOM 1454 C C . LEU B 1 26 ? 11.355 113.171 21.397 1.00 40.83 23 LEU B C 1
ATOM 1455 O O . LEU B 1 26 ? 12.261 113.088 20.556 1.00 40.63 23 LEU B O 1
ATOM 1460 N N . ALA B 1 27 ? 10.661 114.299 21.597 1.00 40.07 24 ALA B N 1
ATOM 1461 C CA . ALA B 1 27 ? 10.890 115.505 20.788 1.00 40.76 24 ALA B CA 1
ATOM 1462 C C . ALA B 1 27 ? 12.341 115.972 20.948 1.00 41.25 24 ALA B C 1
ATOM 1463 O O . ALA B 1 27 ? 13.020 116.320 19.986 1.00 40.75 24 ALA B O 1
ATOM 1465 N N . GLU B 1 28 ? 12.816 115.930 22.181 1.00 42.00 25 GLU B N 1
ATOM 1466 C CA . GLU B 1 28 ? 14.197 116.246 22.479 1.00 42.66 25 GLU B CA 1
ATOM 1467 C C . GLU B 1 28 ? 15.158 115.237 21.873 1.00 42.90 25 GLU B C 1
ATOM 1468 O O . GLU B 1 28 ? 16.197 115.629 21.394 1.00 43.15 25 GLU B O 1
ATOM 1474 N N . HIS B 1 29 ? 14.836 113.946 21.891 1.00 42.83 26 HIS B N 1
ATOM 1475 C CA . HIS B 1 29 ? 15.775 112.963 21.348 1.00 42.90 26 HIS B CA 1
ATOM 1476 C C . HIS B 1 29 ? 15.973 113.155 19.856 1.00 43.10 26 HIS B C 1
ATOM 1477 O O . HIS B 1 29 ? 17.092 113.072 19.361 1.00 42.97 26 HIS B O 1
ATOM 1484 N N . TYR B 1 30 ? 14.880 113.405 19.146 1.00 42.52 27 TYR B N 1
ATOM 1485 C CA . TYR B 1 30 ? 14.945 113.623 17.720 1.00 42.32 27 TYR B CA 1
ATOM 1486 C C . TYR B 1 30 ? 15.089 115.101 17.344 1.00 42.38 27 TYR B C 1
ATOM 1487 O O . TYR B 1 30 ? 15.114 115.432 16.178 1.00 42.53 27 TYR B O 1
ATOM 1496 N N . ASN B 1 31 ? 15.174 115.981 18.336 1.00 42.44 28 ASN B N 1
ATOM 1497 C CA . ASN B 1 31 ? 15.267 117.421 18.111 1.00 42.15 28 ASN B CA 1
ATOM 1498 C C . ASN B 1 31 ? 14.241 117.944 17.108 1.00 41.41 28 ASN B C 1
ATOM 1499 O O . ASN B 1 31 ? 14.595 118.565 16.108 1.00 41.42 28 ASN B O 1
ATOM 1504 N N . ILE B 1 32 ? 12.963 117.700 17.405 1.00 39.77 29 ILE B N 1
ATOM 1505 C CA . ILE B 1 32 ? 11.855 118.204 16.596 1.00 38.20 29 ILE B CA 1
ATOM 1506 C C . ILE B 1 32 ? 10.847 118.905 17.510 1.00 37.48 29 ILE B C 1
ATOM 1507 O O . ILE B 1 32 ? 10.910 118.733 18.707 1.00 38.53 29 ILE B O 1
ATOM 1512 N N . PRO B 1 33 ? 9.925 119.682 16.948 1.00 35.81 30 PRO B N 1
ATOM 1513 C CA . PRO B 1 33 ? 8.930 120.340 17.774 1.00 37.03 30 PRO B CA 1
ATOM 1514 C C . PRO B 1 33 ? 7.933 119.390 18.426 1.00 38.09 30 PRO B C 1
ATOM 1515 O O . PRO B 1 33 ? 7.637 118.306 17.880 1.00 38.21 30 PRO B O 1
ATOM 1519 N N . LEU B 1 34 ? 7.429 119.825 19.580 1.00 39.05 31 LEU B N 1
ATOM 1520 C CA . LEU B 1 34 ? 6.369 119.146 20.316 1.00 39.09 31 LEU B CA 1
ATOM 1521 C C . LEU B 1 34 ? 5.152 120.035 20.148 1.00 39.97 31 LEU B C 1
ATOM 1522 O O . LEU B 1 34 ? 5.175 121.146 20.660 1.00 41.09 31 LEU B O 1
ATOM 1527 N N . TYR B 1 35 ? 4.161 119.603 19.364 1.00 40.97 32 TYR B N 1
ATOM 1528 C CA . TYR B 1 35 ? 2.855 120.277 19.248 1.00 42.55 32 TYR B CA 1
ATOM 1529 C C . TYR B 1 35 ? 1.844 119.638 20.186 1.00 43.99 32 TYR B C 1
ATOM 1530 O O . TYR B 1 35 ? 1.775 118.421 20.320 1.00 45.04 32 TYR B O 1
ATOM 1539 N N . SER B 1 36 ? 1.023 120.491 20.777 1.00 45.60 33 SER B N 1
ATOM 1540 C CA . SER B 1 36 ? -0.002 120.127 21.749 1.00 46.07 33 SER B CA 1
ATOM 1541 C C . SER B 1 36 ? -1.232 120.947 21.421 1.00 46.36 33 SER B C 1
ATOM 1542 O O . SER B 1 36 ? -1.147 121.986 20.707 1.00 46.42 33 SER B O 1
ATOM 1545 N N . LYS B 1 37 ? -2.350 120.528 22.016 1.00 46.24 34 LYS B N 1
ATOM 1546 C CA . LYS B 1 37 ? -3.582 121.316 22.043 1.00 46.35 34 LYS B CA 1
ATOM 1547 C C . LYS B 1 37 ? -3.298 122.838 22.362 1.00 45.96 34 LYS B C 1
ATOM 1548 O O . LYS B 1 37 ? -3.795 123.736 21.693 1.00 45.15 34 LYS B O 1
ATOM 1554 N N . GLU B 1 38 ? -2.463 123.107 23.349 1.00 46.52 35 GLU B N 1
ATOM 1555 C CA . GLU B 1 38 ? -2.152 124.485 23.714 1.00 47.06 35 GLU B CA 1
ATOM 1556 C C . GLU B 1 38 ? -1.586 125.299 22.533 1.00 46.55 35 GLU B C 1
ATOM 1557 O O . GLU B 1 38 ? -1.985 126.438 22.263 1.00 47.07 35 GLU B O 1
ATOM 1563 N N . LEU B 1 39 ? -0.630 124.703 21.847 1.00 45.38 36 LEU B N 1
ATOM 1564 C CA . LEU B 1 39 ? 0.049 125.379 20.778 1.00 44.46 36 LEU B CA 1
ATOM 1565 C C . LEU B 1 39 ? -0.902 125.530 19.608 1.00 43.44 36 LEU B C 1
ATOM 1566 O O . LEU B 1 39 ? -0.963 126.581 18.990 1.00 40.69 36 LEU B O 1
ATOM 1571 N N . LEU B 1 40 ? -1.637 124.455 19.305 1.00 43.63 37 LEU B N 1
ATOM 1572 C CA . LEU B 1 40 ? -2.629 124.479 18.226 1.00 43.86 37 LEU B CA 1
ATOM 1573 C C . LEU B 1 40 ? -3.742 125.463 18.522 1.00 44.34 37 LEU B C 1
ATOM 1574 O O . LEU B 1 40 ? -4.259 126.086 17.613 1.00 44.50 37 LEU B O 1
ATOM 1579 N N . ASP B 1 41 ? -4.089 125.649 19.787 1.00 45.22 38 ASP B N 1
ATOM 1580 C CA . ASP B 1 41 ? -5.002 126.713 20.130 1.00 47.25 38 ASP B CA 1
ATOM 1581 C C . ASP B 1 41 ? -4.545 128.053 19.614 1.00 48.08 38 ASP B C 1
ATOM 1582 O O . ASP B 1 41 ? -5.370 128.829 19.111 1.00 48.06 38 ASP B O 1
ATOM 1587 N N . GLU B 1 42 ? -3.237 128.308 19.680 1.00 49.24 39 GLU B N 1
ATOM 1588 C CA . GLU B 1 42 ? -2.670 129.530 19.090 1.00 50.42 39 GLU B CA 1
ATOM 1589 C C . GLU B 1 42 ? -2.531 129.503 17.563 1.00 51.55 39 GLU B C 1
ATOM 1590 O O . GLU B 1 42 ? -3.200 130.271 16.872 1.00 51.14 39 GLU B O 1
ATOM 1596 N N . VAL B 1 43 ? -1.674 128.617 17.052 1.00 53.27 40 VAL B N 1
ATOM 1597 C CA . VAL B 1 43 ? -1.186 128.693 15.657 1.00 54.81 40 VAL B CA 1
ATOM 1598 C C . VAL B 1 43 ? -2.203 128.247 14.612 1.00 55.74 40 VAL B C 1
ATOM 1599 O O . VAL B 1 43 ? -1.982 128.438 13.412 1.00 56.37 40 VAL B O 1
ATOM 1603 N N . ALA B 1 44 ? -3.294 127.627 15.055 1.00 56.39 41 ALA B N 1
ATOM 1604 C CA . ALA B 1 44 ? -4.290 127.095 14.152 1.00 56.36 41 ALA B CA 1
ATOM 1605 C C . ALA B 1 44 ? -5.587 127.912 14.205 1.00 56.12 41 ALA B C 1
ATOM 1606 O O . ALA B 1 44 ? -6.582 127.489 13.639 1.00 57.16 41 ALA B O 1
ATOM 1608 N N . LYS B 1 45 ? -5.564 129.070 14.862 1.00 55.74 42 LYS B N 1
ATOM 1609 C CA . LYS B 1 45 ? -6.706 129.997 14.955 1.00 55.59 42 LYS B CA 1
ATOM 1610 C C . LYS B 1 45 ? -6.756 131.092 13.822 1.00 56.05 42 LYS B C 1
ATOM 1611 O O . LYS B 1 45 ? -7.227 132.224 14.019 1.00 55.76 42 LYS B O 1
ATOM 1617 N N . ASP B 1 46 ? -6.262 130.748 12.639 1.00 56.72 43 ASP B N 1
ATOM 1618 C CA . ASP B 1 46 ? -6.547 131.506 11.421 1.00 57.14 43 ASP B CA 1
ATOM 1619 C C . ASP B 1 46 ? -6.185 130.680 10.181 1.00 57.02 43 ASP B C 1
ATOM 1620 O O . ASP B 1 46 ? -6.325 129.453 10.180 1.00 56.49 43 ASP B O 1
ATOM 1625 N N . VAL B 1 53 ? -13.582 124.095 1.363 1.00 65.79 50 VAL B N 1
ATOM 1626 C CA . VAL B 1 53 ? -14.032 123.781 -0.009 1.00 65.97 50 VAL B CA 1
ATOM 1627 C C . VAL B 1 53 ? -13.098 122.744 -0.666 1.00 66.14 50 VAL B C 1
ATOM 1628 O O . VAL B 1 53 ? -13.545 121.741 -1.242 1.00 65.93 50 VAL B O 1
ATOM 1632 N N . LEU B 1 54 ? -11.797 122.989 -0.520 1.00 66.38 51 LEU B N 1
ATOM 1633 C CA . LEU B 1 54 ? -10.718 122.121 -1.021 1.00 66.26 51 LEU B CA 1
ATOM 1634 C C . LEU B 1 54 ? -10.629 120.866 -0.138 1.00 66.76 51 LEU B C 1
ATOM 1635 O O . LEU B 1 54 ? -10.117 119.808 -0.521 1.00 66.30 51 LEU B O 1
ATOM 1640 N N . GLU B 1 55 ? -11.149 120.997 1.068 1.00 67.30 52 GLU B N 1
ATOM 1641 C CA . GLU B 1 55 ? -10.961 119.983 2.047 1.00 67.81 52 GLU B CA 1
ATOM 1642 C C . GLU B 1 55 ? -12.015 118.898 1.895 1.00 68.32 52 GLU B C 1
ATOM 1643 O O . GLU B 1 55 ? -13.167 118.989 2.316 1.00 68.93 52 GLU B O 1
ATOM 1649 N N . ARG B 1 56 ? -11.589 117.917 1.125 1.00 68.71 53 ARG B N 1
ATOM 1650 C CA . ARG B 1 56 ? -12.138 116.589 1.123 1.00 68.65 53 ARG B CA 1
ATOM 1651 C C . ARG B 1 56 ? -10.968 115.767 0.563 1.00 68.19 53 ARG B C 1
ATOM 1652 O O . ARG B 1 56 ? -10.939 115.374 -0.621 1.00 67.86 53 ARG B O 1
ATOM 1660 N N . PHE B 1 57 ? -9.974 115.594 1.438 1.00 67.19 54 PHE B N 1
ATOM 1661 C CA . PHE B 1 57 ? -8.833 114.726 1.194 1.00 66.42 54 PHE B CA 1
ATOM 1662 C C . PHE B 1 57 ? -9.222 113.301 1.625 1.00 65.91 54 PHE B C 1
ATOM 1663 O O . PHE B 1 57 ? -8.354 112.443 1.855 1.00 64.77 54 PHE B O 1
ATOM 1671 N N . ASP B 1 58 ? -10.539 113.083 1.744 1.00 65.36 55 ASP B N 1
ATOM 1672 C CA . ASP B 1 58 ? -11.131 111.847 2.280 1.00 65.12 55 ASP B CA 1
ATOM 1673 C C . ASP B 1 58 ? -10.544 111.391 3.629 1.00 64.17 55 ASP B C 1
ATOM 1674 O O . ASP B 1 58 ? -10.511 110.191 3.956 1.00 64.60 55 ASP B O 1
ATOM 1679 N N . GLU B 1 59 ? -10.101 112.379 4.406 1.00 62.89 56 GLU B N 1
ATOM 1680 C CA . GLU B 1 59 ? -9.667 112.172 5.769 1.00 62.05 56 GLU B CA 1
ATOM 1681 C C . GLU B 1 59 ? -10.931 112.235 6.655 1.00 60.45 56 GLU B C 1
ATOM 1682 O O . GLU B 1 59 ? -11.638 113.268 6.710 1.00 59.66 56 GLU B O 1
ATOM 1688 N N . LYS B 1 60 ? -11.220 111.099 7.297 1.00 58.35 57 LYS B N 1
ATOM 1689 C CA . LYS B 1 60 ? -12.496 110.852 8.013 1.00 57.09 57 LYS B CA 1
ATOM 1690 C C . LYS B 1 60 ? -12.924 111.949 9.022 1.00 54.59 57 LYS B C 1
ATOM 1691 O O . LYS B 1 60 ? -14.084 112.342 9.043 1.00 53.80 57 LYS B O 1
ATOM 1697 N N . PRO B 1 61 ? -11.994 112.444 9.853 1.00 52.72 58 PRO B N 1
ATOM 1698 C CA . PRO B 1 61 ? -12.379 113.441 10.865 1.00 51.70 58 PRO B CA 1
ATOM 1699 C C . PRO B 1 61 ? -12.832 114.744 10.247 1.00 50.97 58 PRO B C 1
ATOM 1700 O O . PRO B 1 61 ? -13.711 115.434 10.794 1.00 51.49 58 PRO B O 1
ATOM 1712 N N . ASN B 1 63 ? -14.106 115.127 6.939 1.00 47.43 60 ASN B N 1
ATOM 1713 C CA . ASN B 1 63 ? -15.394 114.895 6.266 1.00 47.38 60 ASN B CA 1
ATOM 1714 C C . ASN B 1 63 ? -16.500 114.906 7.318 1.00 46.27 60 ASN B C 1
ATOM 1715 O O . ASN B 1 63 ? -17.509 115.578 7.191 1.00 45.35 60 ASN B O 1
ATOM 1720 N N . PHE B 1 64 ? -16.265 114.173 8.392 1.00 46.15 61 PHE B N 1
ATOM 1721 C CA . PHE B 1 64 ? -17.223 114.117 9.501 1.00 46.12 61 PHE B CA 1
ATOM 1722 C C . PHE B 1 64 ? -17.535 115.505 10.107 1.00 45.05 61 PHE B C 1
ATOM 1723 O O . PHE B 1 64 ? -18.711 115.894 10.267 1.00 44.38 61 PHE B O 1
ATOM 1731 N N . ALA B 1 65 ? -16.469 116.241 10.426 1.00 44.36 62 ALA B N 1
ATOM 1732 C CA . ALA B 1 65 ? -16.588 117.647 10.856 1.00 43.52 62 ALA B CA 1
ATOM 1733 C C . ALA B 1 65 ? -17.437 118.471 9.879 1.00 42.73 62 ALA B C 1
ATOM 1734 O O . ALA B 1 65 ? -18.225 119.317 10.284 1.00 41.87 62 ALA B O 1
ATOM 1736 N N . PHE B 1 66 ? -17.311 118.216 8.587 1.00 42.49 63 PHE B N 1
ATOM 1737 C CA . PHE B 1 66 ? -18.044 119.055 7.618 1.00 42.61 63 PHE B CA 1
ATOM 1738 C C . PHE B 1 66 ? -19.533 118.780 7.561 1.00 42.58 63 PHE B C 1
ATOM 1739 O O . PHE B 1 66 ? -20.287 119.630 7.095 1.00 42.68 63 PHE B O 1
ATOM 1747 N N . ILE B 1 67 ? -19.966 117.610 8.025 1.00 43.08 64 ILE B N 1
ATOM 1748 C CA . ILE B 1 67 ? -21.360 117.222 7.846 1.00 43.43 64 ILE B CA 1
ATOM 1749 C C . ILE B 1 67 ? -22.218 118.269 8.535 1.00 44.13 64 ILE B C 1
ATOM 1750 O O . ILE B 1 67 ? -21.955 118.595 9.692 1.00 43.98 64 ILE B O 1
ATOM 1755 N N . PRO B 1 68 ? -23.222 118.817 7.818 1.00 45.17 65 PRO B N 1
ATOM 1756 C CA . PRO B 1 68 ? -24.109 119.850 8.368 1.00 46.15 65 PRO B CA 1
ATOM 1757 C C . PRO B 1 68 ? -25.089 119.356 9.445 1.00 46.78 65 PRO B C 1
ATOM 1758 O O . PRO B 1 68 ? -25.402 118.163 9.516 1.00 47.07 65 PRO B O 1
ATOM 1762 N N . VAL B 1 69 ? -25.591 120.308 10.232 1.00 47.31 66 VAL B N 1
ATOM 1763 C CA . VAL B 1 69 ? -26.507 120.047 11.339 1.00 47.67 66 VAL B CA 1
ATOM 1764 C C . VAL B 1 69 ? -27.474 121.201 11.575 1.00 47.19 66 VAL B C 1
ATOM 1765 O O . VAL B 1 69 ? -28.667 120.983 11.741 1.00 48.01 66 VAL B O 1
ATOM 1769 N N . GLN B 1 80 ? -16.760 121.260 15.367 1.00 54.85 77 GLN B N 1
ATOM 1770 C CA . GLN B 1 80 ? -16.106 122.556 15.606 1.00 54.61 77 GLN B CA 1
ATOM 1771 C C . GLN B 1 80 ? -15.274 123.007 14.393 1.00 53.95 77 GLN B C 1
ATOM 1772 O O . GLN B 1 80 ? -14.463 122.257 13.812 1.00 53.82 77 GLN B O 1
ATOM 1778 N N . ASP B 1 81 ? -15.495 124.248 13.993 1.00 53.24 78 ASP B N 1
ATOM 1779 C CA . ASP B 1 81 ? -14.585 124.943 13.093 1.00 52.26 78 ASP B CA 1
ATOM 1780 C C . ASP B 1 81 ? -13.138 124.910 13.589 1.00 50.83 78 ASP B C 1
ATOM 1781 O O . ASP B 1 81 ? -12.191 124.892 12.784 1.00 50.37 78 ASP B O 1
ATOM 1786 N N . ILE B 1 82 ? -12.972 124.960 14.912 1.00 48.67 79 ILE B N 1
ATOM 1787 C CA . ILE B 1 82 ? -11.649 124.921 15.509 1.00 47.48 79 ILE B CA 1
ATOM 1788 C C . ILE B 1 82 ? -10.966 123.604 15.158 1.00 45.57 79 ILE B C 1
ATOM 1789 O O . ILE B 1 82 ? -9.779 123.589 14.849 1.00 45.50 79 ILE B O 1
ATOM 1794 N N . ALA B 1 83 ? -11.730 122.512 15.234 1.00 43.21 80 ALA B N 1
ATOM 1795 C CA . ALA B 1 83 ? -11.214 121.184 15.055 1.00 40.95 80 ALA B CA 1
ATOM 1796 C C . ALA B 1 83 ? -10.659 121.032 13.654 1.00 39.78 80 ALA B C 1
ATOM 1797 O O . ALA B 1 83 ? -9.560 120.529 13.482 1.00 38.40 80 ALA B O 1
ATOM 1799 N N . ILE B 1 84 ? -11.418 121.493 12.658 1.00 38.45 81 ILE B N 1
ATOM 1800 C CA . ILE B 1 84 ? -10.982 121.482 11.274 1.00 37.67 81 ILE B CA 1
ATOM 1801 C C . ILE B 1 84 ? -9.663 122.217 11.036 1.00 37.09 81 ILE B C 1
ATOM 1802 O O . ILE B 1 84 ? -8.798 121.785 10.256 1.00 36.76 81 ILE B O 1
ATOM 1807 N N . ARG B 1 85 ? -9.527 123.357 11.680 1.00 37.03 82 ARG B N 1
ATOM 1808 C CA . ARG B 1 85 ? -8.352 124.156 11.469 1.00 36.86 82 ARG B CA 1
ATOM 1809 C C . ARG B 1 85 ? -7.147 123.457 12.048 1.00 35.81 82 ARG B C 1
ATOM 1810 O O . ARG B 1 85 ? -6.069 123.495 11.453 1.00 35.81 82 ARG B O 1
ATOM 1818 N N . GLN B 1 86 ? -7.335 122.797 13.188 1.00 33.82 83 GLN B N 1
ATOM 1819 C CA . GLN B 1 86 ? -6.248 122.129 13.813 1.00 33.68 83 GLN B CA 1
ATOM 1820 C C . GLN B 1 86 ? -5.878 120.900 13.021 1.00 33.90 83 GLN B C 1
ATOM 1821 O O . GLN B 1 86 ? -4.702 120.557 12.918 1.00 33.10 83 GLN B O 1
ATOM 1827 N N . PHE B 1 87 ? -6.885 120.185 12.507 1.00 34.33 84 PHE B N 1
ATOM 1828 C CA . PHE B 1 87 ? -6.627 118.983 11.695 1.00 35.03 84 PHE B CA 1
ATOM 1829 C C . PHE B 1 87 ? -5.849 119.409 10.464 1.00 34.57 84 PHE B C 1
ATOM 1830 O O . PHE B 1 87 ? -4.825 118.823 10.126 1.00 34.56 84 PHE B O 1
ATOM 1838 N N . ASN B 1 88 ? -6.313 120.483 9.852 1.00 34.96 85 ASN B N 1
ATOM 1839 C CA . ASN B 1 88 ? -5.666 120.939 8.663 1.00 35.82 85 ASN B CA 1
ATOM 1840 C C . ASN B 1 88 ? -4.220 121.430 8.892 1.00 36.48 85 ASN B C 1
ATOM 1841 O O . ASN B 1 88 ? -3.343 121.144 8.050 1.00 37.27 85 ASN B O 1
ATOM 1846 N N . PHE B 1 89 ? -3.967 122.131 10.016 1.00 36.07 86 PHE B N 1
ATOM 1847 C CA . PHE B 1 89 ? -2.596 122.478 10.435 1.00 35.59 86 PHE B CA 1
ATOM 1848 C C . PHE B 1 89 ? -1.724 121.254 10.448 1.00 36.10 86 PHE B C 1
ATOM 1849 O O . PHE B 1 89 ? -0.632 121.266 9.932 1.00 37.33 86 PHE B O 1
ATOM 1857 N N . ILE B 1 90 ? -2.213 120.201 11.070 1.00 36.42 87 ILE B N 1
ATOM 1858 C CA . ILE B 1 90 ? -1.470 118.991 11.272 1.00 35.61 87 ILE B CA 1
ATOM 1859 C C . ILE B 1 90 ? -1.202 118.292 9.967 1.00 36.09 87 ILE B C 1
ATOM 1860 O O . ILE B 1 90 ? -0.101 117.805 9.741 1.00 34.90 87 ILE B O 1
ATOM 1865 N N . ARG B 1 91 ? -2.227 118.263 9.118 1.00 37.19 88 ARG B N 1
ATOM 1866 C CA . ARG B 1 91 ? -2.153 117.630 7.825 1.00 38.32 88 ARG B CA 1
ATOM 1867 C C . ARG B 1 91 ? -1.165 118.385 6.913 1.00 39.22 88 ARG B C 1
ATOM 1868 O O . ARG B 1 91 ? -0.346 117.772 6.256 1.00 39.82 88 ARG B O 1
ATOM 1876 N N . LYS B 1 92 ? -1.250 119.705 6.880 1.00 40.22 89 LYS B N 1
ATOM 1877 C CA . LYS B 1 92 ? -0.339 120.515 6.068 1.00 41.77 89 LYS B CA 1
ATOM 1878 C C . LYS B 1 92 ? 1.099 120.377 6.524 1.00 41.78 89 LYS B C 1
ATOM 1879 O O . LYS B 1 92 ? 1.978 120.203 5.698 1.00 41.89 89 LYS B O 1
ATOM 1885 N N . LYS B 1 93 ? 1.335 120.489 7.829 1.00 41.85 90 LYS B N 1
ATOM 1886 C CA . LYS B 1 93 ? 2.683 120.365 8.346 1.00 42.51 90 LYS B CA 1
ATOM 1887 C C . LYS B 1 93 ? 3.239 118.977 8.015 1.00 42.81 90 LYS B C 1
ATOM 1888 O O . LYS B 1 93 ? 4.403 118.857 7.608 1.00 43.34 90 LYS B O 1
ATOM 1894 N N . ALA B 1 94 ? 2.434 117.931 8.183 1.00 42.50 91 ALA B N 1
ATOM 1895 C CA . ALA B 1 94 ? 2.906 116.597 7.819 1.00 42.59 91 ALA B CA 1
ATOM 1896 C C . ALA B 1 94 ? 3.139 116.369 6.323 1.00 42.57 91 ALA B C 1
ATOM 1897 O O . ALA B 1 94 ? 4.147 115.774 5.955 1.00 42.54 91 ALA B O 1
ATOM 1899 N N . ASN B 1 95 ? 2.202 116.800 5.484 1.00 43.00 92 ASN B N 1
ATOM 1900 C CA . ASN B 1 95 ? 2.081 116.252 4.122 1.00 43.64 92 ASN B CA 1
ATOM 1901 C C . ASN B 1 95 ? 2.532 117.176 3.041 1.00 44.26 92 ASN B C 1
ATOM 1902 O O . ASN B 1 95 ? 2.961 116.728 1.988 1.00 43.84 92 ASN B O 1
ATOM 1907 N N . GLU B 1 96 ? 2.402 118.464 3.295 1.00 45.47 93 GLU B N 1
ATOM 1908 C CA . GLU B 1 96 ? 2.792 119.460 2.332 1.00 46.47 93 GLU B CA 1
ATOM 1909 C C . GLU B 1 96 ? 4.160 120.057 2.693 1.00 46.85 93 GLU B C 1
ATOM 1910 O O . GLU B 1 96 ? 5.003 120.179 1.828 1.00 47.47 93 GLU B O 1
ATOM 1916 N N . GLU B 1 97 ? 4.392 120.399 3.958 1.00 46.72 94 GLU B N 1
ATOM 1917 C CA . GLU B 1 97 ? 5.674 120.980 4.362 1.00 46.76 94 GLU B CA 1
ATOM 1918 C C . GLU B 1 97 ? 6.683 119.921 4.714 1.00 46.18 94 GLU B C 1
ATOM 1919 O O . GLU B 1 97 ? 7.865 120.227 4.859 1.00 45.28 94 GLU B O 1
ATOM 1925 N N . LYS B 1 98 ? 6.202 118.693 4.904 1.00 46.49 95 LYS B N 1
ATOM 1926 C CA . LYS B 1 98 ? 7.045 117.542 5.222 1.00 46.80 95 LYS B CA 1
ATOM 1927 C C . LYS B 1 98 ? 7.905 117.743 6.475 1.00 46.32 95 LYS B C 1
ATOM 1928 O O . LYS B 1 98 ? 9.036 117.240 6.584 1.00 46.00 95 LYS B O 1
ATOM 1934 N N . GLU B 1 99 ? 7.323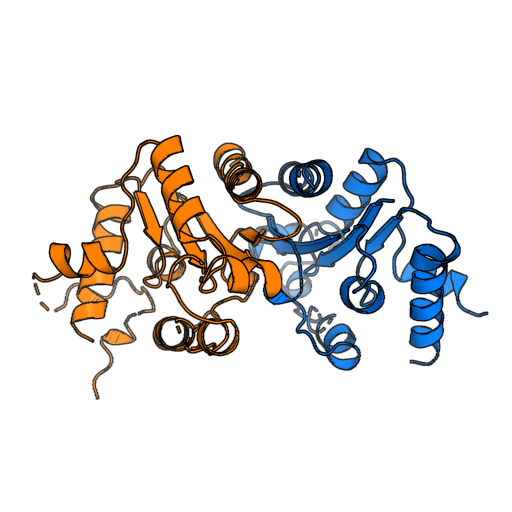 118.415 7.452 1.00 45.46 96 GLU B N 1
ATOM 1935 C CA . GLU B 1 99 ? 7.999 118.650 8.707 1.00 45.51 96 GLU B CA 1
ATOM 1936 C C . GLU B 1 99 ? 7.960 117.414 9.608 1.00 43.79 96 GLU B C 1
ATOM 1937 O O . GLU B 1 99 ? 7.015 116.607 9.554 1.00 42.44 96 GLU B O 1
ATOM 1943 N N . SER B 1 100 ? 8.980 117.294 10.449 1.00 41.54 97 SER B N 1
ATOM 1944 C CA . SER B 1 100 ? 9.005 116.313 11.488 1.00 40.73 97 SER B CA 1
ATOM 1945 C C . SER B 1 100 ? 8.544 116.929 12.802 1.00 40.24 97 SER B C 1
ATOM 1946 O O . SER B 1 100 ? 8.902 118.076 13.109 1.00 39.63 97 SER B O 1
ATOM 1949 N N . PHE B 1 101 ? 7.750 116.175 13.573 1.00 38.47 98 PHE B N 1
ATOM 1950 C CA . PHE B 1 101 ? 7.224 116.659 14.850 1.00 37.46 98 PHE B CA 1
ATOM 1951 C C . PHE B 1 101 ? 6.586 115.559 15.673 1.00 36.16 98 PHE B C 1
ATOM 1952 O O . PHE B 1 101 ? 6.340 114.457 15.188 1.00 34.50 98 PHE B O 1
ATOM 1960 N N . VAL B 1 102 ? 6.356 115.907 16.937 1.00 35.61 99 VAL B N 1
ATOM 1961 C CA . VAL B 1 102 ? 5.599 115.113 17.874 1.00 35.00 99 VAL B CA 1
ATOM 1962 C C . VAL B 1 102 ? 4.289 115.861 18.079 1.00 34.76 99 VAL B C 1
ATOM 1963 O O . VAL B 1 102 ? 4.269 117.091 18.228 1.00 34.09 99 VAL B O 1
ATOM 1967 N N . ILE B 1 103 ? 3.189 115.123 18.057 1.00 33.73 100 ILE B N 1
ATOM 1968 C CA . ILE B 1 103 ? 1.897 115.709 18.311 1.00 34.65 100 ILE B CA 1
ATOM 1969 C C . ILE B 1 103 ? 1.168 114.833 19.339 1.00 34.83 100 ILE B C 1
ATOM 1970 O O . ILE B 1 103 ? 1.086 113.619 19.195 1.00 33.72 100 ILE B O 1
ATOM 1975 N N . VAL B 1 104 ? 0.694 115.468 20.393 1.00 34.55 101 VAL B N 1
ATOM 1976 C CA . VAL B 1 104 ? -0.060 114.793 21.424 1.00 34.42 101 VAL B CA 1
ATOM 1977 C C . VAL B 1 104 ? -1.531 115.003 21.124 1.00 33.99 101 VAL B C 1
ATOM 1978 O O . VAL B 1 104 ? -1.967 116.141 20.897 1.00 33.82 101 VAL B O 1
ATOM 1982 N N . GLY B 1 105 ? -2.298 113.923 21.117 1.00 33.41 102 GLY B N 1
ATOM 1983 C CA . GLY B 1 105 ? -3.722 114.016 21.021 1.00 33.79 102 GLY B CA 1
ATOM 1984 C C . GLY B 1 105 ? -4.138 114.520 19.671 1.00 34.70 102 GLY B C 1
ATOM 1985 O O . GLY B 1 105 ? -3.457 114.240 18.669 1.00 32.29 102 GLY B O 1
ATOM 1986 N N . ARG B 1 106 ? -5.266 115.240 19.650 1.00 34.68 103 ARG B N 1
ATOM 1987 C CA . ARG B 1 106 ? -5.767 115.919 18.456 1.00 35.95 103 ARG B CA 1
ATOM 1988 C C . ARG B 1 106 ? -6.087 115.006 17.263 1.00 36.62 103 ARG B C 1
ATOM 1989 O O . ARG B 1 106 ? -6.053 115.434 16.102 1.00 38.13 103 ARG B O 1
ATOM 1997 N N . CYS B 1 107 ? -6.418 113.754 17.541 1.00 37.34 104 CYS B N 1
ATOM 1998 C CA . CYS B 1 107 ? -6.744 112.769 16.542 1.00 37.28 104 CYS B CA 1
ATOM 1999 C C . CYS B 1 107 ? -5.613 112.563 15.553 1.00 37.44 104 CYS B C 1
ATOM 2000 O O . CYS B 1 107 ? -5.856 112.153 14.417 1.00 36.83 104 CYS B O 1
ATOM 2003 N N . ALA B 1 108 ? -4.377 112.838 15.961 1.00 37.37 105 ALA B N 1
ATOM 2004 C CA . ALA B 1 108 ? -3.320 112.917 14.950 1.00 37.85 105 ALA B CA 1
ATOM 2005 C C . ALA B 1 108 ? -3.075 111.578 14.260 1.00 38.68 105 ALA B C 1
ATOM 2006 O O . ALA B 1 108 ? -2.801 111.570 13.066 1.00 38.94 105 ALA B O 1
ATOM 2008 N N . GLU B 1 109 ? -3.169 110.447 14.974 1.00 38.82 106 GLU B N 1
ATOM 2009 C CA . GLU B 1 109 ? -2.918 109.157 14.339 1.00 39.36 106 GLU B CA 1
ATOM 2010 C C . GLU B 1 109 ? -3.956 108.892 13.235 1.00 40.37 106 GLU B C 1
ATOM 2011 O O . GLU B 1 109 ? -3.623 108.279 12.221 1.00 40.85 106 GLU B O 1
ATOM 2017 N N . GLU B 1 110 ? -5.178 109.397 13.408 1.00 39.83 107 GLU B N 1
ATOM 2018 C CA . GLU B 1 110 ? -6.218 109.255 12.388 1.00 39.99 107 GLU B CA 1
ATOM 2019 C C . GLU B 1 110 ? -5.984 110.182 11.204 1.00 40.72 107 GLU B C 1
ATOM 2020 O O . GLU B 1 110 ? -6.036 109.723 10.041 1.00 40.39 107 GLU B O 1
ATOM 2026 N N . ILE B 1 111 ? -5.749 111.471 11.494 1.00 40.25 108 ILE B N 1
ATOM 2027 C CA . ILE B 1 111 ? -5.438 112.475 10.462 1.00 41.01 108 ILE B CA 1
ATOM 2028 C C . ILE B 1 111 ? -4.243 112.093 9.529 1.00 41.90 108 ILE B C 1
ATOM 2029 O O . ILE B 1 111 ? -4.294 112.349 8.313 1.00 40.87 108 ILE B O 1
ATOM 2034 N N . LEU B 1 112 ? -3.212 111.479 10.106 1.00 41.39 109 LEU B N 1
ATOM 2035 C CA . LEU B 1 112 ? -1.986 111.182 9.419 1.00 42.36 109 LEU B CA 1
ATOM 2036 C C . LEU B 1 112 ? -1.850 109.706 9.098 1.00 43.85 109 LEU B C 1
ATOM 2037 O O . LEU B 1 112 ? -0.749 109.193 8.881 1.00 43.79 109 LEU B O 1
ATOM 2042 N N . SER B 1 113 ? -2.985 109.026 9.142 1.00 46.18 110 SER B N 1
ATOM 2043 C CA . SER B 1 113 ? -3.176 107.692 8.584 1.00 48.67 110 SER B CA 1
ATOM 2044 C C . SER B 1 113 ? -2.389 107.357 7.313 1.00 50.09 110 SER B C 1
ATOM 2045 O O . SER B 1 113 ? -1.692 106.372 7.232 1.00 51.16 110 SER B O 1
ATOM 2048 N N . ASP B 1 114 ? -2.551 108.147 6.286 1.00 52.10 111 ASP B N 1
ATOM 2049 C CA . ASP B 1 114 ? -1.933 107.771 5.016 1.00 53.92 111 ASP B CA 1
ATOM 2050 C C . ASP B 1 114 ? -0.445 108.154 4.951 1.00 53.72 111 ASP B C 1
ATOM 2051 O O . ASP B 1 114 ? 0.199 107.882 3.938 1.00 55.18 111 ASP B O 1
ATOM 2056 N N . ASN B 1 115 ? 0.107 108.776 5.993 1.00 51.67 112 ASN B N 1
ATOM 2057 C CA . ASN B 1 115 ? 1.481 109.192 5.924 1.00 49.96 112 ASN B CA 1
ATOM 2058 C C . ASN B 1 115 ? 2.317 108.084 6.502 1.00 49.13 112 ASN B C 1
ATOM 2059 O O . ASN B 1 115 ? 2.248 107.840 7.682 1.00 48.43 112 ASN B O 1
ATOM 2064 N N . PRO B 1 116 ? 3.134 107.416 5.653 1.00 47.86 113 PRO B N 1
ATOM 2065 C CA . PRO B 1 116 ? 3.905 106.242 6.062 1.00 46.81 113 PRO B CA 1
ATOM 2066 C C . PRO B 1 116 ? 5.081 106.559 6.983 1.00 45.37 113 PRO B C 1
ATOM 2067 O O . PRO B 1 116 ? 5.707 105.645 7.495 1.00 45.84 113 PRO B O 1
ATOM 2071 N N . ASN B 1 117 ? 5.402 107.834 7.134 1.00 43.67 114 ASN B N 1
ATOM 2072 C CA . ASN B 1 117 ? 6.356 108.320 8.127 1.00 42.94 114 ASN B CA 1
ATOM 2073 C C . ASN B 1 117 ? 5.825 108.565 9.555 1.00 41.91 114 ASN B C 1
ATOM 2074 O O . ASN B 1 117 ? 6.568 109.023 10.440 1.00 41.49 114 ASN B O 1
ATOM 2087 N N . ILE B 1 119 ? 4.375 107.279 13.106 1.00 39.87 116 ILE B N 1
ATOM 2088 C CA . ILE B 1 119 ? 4.224 106.222 14.114 1.00 38.96 116 ILE B CA 1
ATOM 2089 C C . ILE B 1 119 ? 3.288 106.732 15.168 1.00 37.06 116 ILE B C 1
ATOM 2090 O O . ILE B 1 119 ? 3.297 107.923 15.470 1.00 35.80 116 ILE B O 1
ATOM 2095 N N . SER B 1 120 ? 2.533 105.847 15.794 1.00 36.17 117 SER B N 1
ATOM 2096 C CA . SER B 1 120 ? 1.728 106.250 16.931 1.00 36.01 117 SER B CA 1
ATOM 2097 C C . SER B 1 120 ? 1.894 105.352 18.126 1.00 35.33 117 SER B C 1
ATOM 2098 O O . SER B 1 120 ? 2.079 104.164 18.013 1.00 35.27 117 SER B O 1
ATOM 2101 N N . ALA B 1 121 ? 1.729 105.934 19.296 1.00 35.06 118 ALA B N 1
ATOM 2102 C CA . ALA B 1 121 ? 1.996 105.256 20.542 1.00 33.92 118 ALA B CA 1
ATOM 2103 C C . ALA B 1 121 ? 0.955 105.760 21.517 1.00 34.89 118 ALA B C 1
ATOM 2104 O O . ALA B 1 121 ? 0.641 106.990 21.543 1.00 34.33 118 ALA B O 1
ATOM 2106 N N . PHE B 1 122 ? 0.363 104.833 22.273 1.00 34.88 119 PHE B N 1
ATOM 2107 C CA . PHE B 1 122 ? -0.547 105.205 23.362 1.00 34.87 119 PHE B CA 1
ATOM 2108 C C . PHE B 1 122 ? 0.123 104.897 24.696 1.00 35.41 119 PHE B C 1
ATOM 2109 O O . PHE B 1 122 ? 0.551 103.783 24.916 1.00 36.40 119 PHE B O 1
ATOM 2117 N N . ILE B 1 123 ? 0.186 105.892 25.592 1.00 35.25 120 ILE B N 1
ATOM 2118 C CA . ILE B 1 123 ? 0.806 105.759 26.907 1.00 33.34 120 ILE B CA 1
ATOM 2119 C C . ILE B 1 123 ? -0.260 105.627 27.987 1.00 34.39 120 ILE B C 1
ATOM 2120 O O . ILE B 1 123 ? -1.232 106.370 28.019 1.00 35.00 120 ILE B O 1
ATOM 2125 N N . LEU B 1 124 ? -0.092 104.626 28.842 1.00 34.35 121 LEU B N 1
ATOM 2126 C CA . LEU B 1 124 ? -1.017 104.363 29.891 1.00 35.09 121 LEU B CA 1
ATOM 2127 C C . LEU B 1 124 ? -0.218 104.116 31.154 1.00 36.33 121 LEU B C 1
ATOM 2128 O O . LEU B 1 124 ? 1.014 104.160 31.135 1.00 34.84 121 LEU B O 1
ATOM 2133 N N . GLY B 1 125 ? -0.898 103.956 32.285 1.00 38.06 122 GLY B N 1
ATOM 2134 C CA . GLY B 1 125 ? -0.179 103.636 33.535 1.00 39.04 122 GLY B CA 1
ATOM 2135 C C . GLY B 1 125 ? -1.039 102.788 34.452 1.00 40.73 122 GLY B C 1
ATOM 2136 O O . GLY B 1 125 ? -2.221 102.623 34.181 1.00 40.29 122 GLY B O 1
ATOM 2137 N N . ASP B 1 126 ? -0.499 102.248 35.549 1.00 42.73 123 ASP B N 1
ATOM 2138 C CA . ASP B 1 126 ? -1.416 101.634 36.540 1.00 45.14 123 ASP B CA 1
ATOM 2139 C C . ASP B 1 126 ? -1.976 102.717 37.445 1.00 45.18 123 ASP B C 1
ATOM 2140 O O . ASP B 1 126 ? -1.441 103.810 37.482 1.00 44.86 123 ASP B O 1
ATOM 2145 N N . LYS B 1 127 ? -3.066 102.443 38.146 1.00 46.64 124 LYS B N 1
ATOM 2146 C CA . LYS B 1 127 ? -3.675 103.461 39.030 1.00 48.04 124 LYS B CA 1
ATOM 2147 C C . LYS B 1 127 ? -2.708 104.153 39.998 1.00 48.12 124 LYS B C 1
ATOM 2148 O O . LYS B 1 127 ? -2.521 105.372 39.888 1.00 48.47 124 LYS B O 1
ATOM 2154 N N . ASP B 1 128 ? -2.094 103.403 40.922 1.00 47.73 125 ASP B N 1
ATOM 2155 C CA . ASP B 1 128 ? -1.156 103.987 41.909 1.00 47.79 125 ASP B CA 1
ATOM 2156 C C . ASP B 1 128 ? -0.198 105.001 41.275 1.00 46.55 125 ASP B C 1
ATOM 2157 O O . ASP B 1 128 ? -0.122 106.157 41.704 1.00 44.72 125 ASP B O 1
ATOM 2162 N N . THR B 1 129 ? 0.505 104.544 40.229 1.00 45.23 126 THR B N 1
ATOM 2163 C CA . THR B 1 129 ? 1.509 105.359 39.555 1.00 44.38 126 THR B CA 1
ATOM 2164 C C . THR B 1 129 ? 0.926 106.676 39.054 1.00 43.85 126 THR B C 1
ATOM 2165 O O . THR B 1 129 ? 1.472 107.742 39.359 1.00 43.63 126 THR B O 1
ATOM 2169 N N . LYS B 1 130 ? -0.186 106.593 38.308 1.00 42.89 127 LYS B N 1
ATOM 2170 C CA . LYS B 1 130 ? -0.925 107.775 37.832 1.00 42.00 127 LYS B CA 1
ATOM 2171 C C . LYS B 1 130 ? -1.444 108.671 38.969 1.00 41.62 127 LYS B C 1
ATOM 2172 O O . LYS B 1 130 ? -1.291 109.888 38.917 1.00 40.90 127 LYS B O 1
ATOM 2178 N N . THR B 1 131 ? -2.073 108.084 39.982 1.00 42.50 128 THR B N 1
ATOM 2179 C CA . THR B 1 131 ? -2.643 108.902 41.045 1.00 42.65 128 THR B CA 1
ATOM 2180 C C . THR B 1 131 ? -1.531 109.627 41.763 1.00 42.88 128 THR B C 1
ATOM 2181 O O . THR B 1 131 ? -1.684 110.777 42.191 1.00 42.70 128 THR B O 1
ATOM 2185 N N . LYS B 1 132 ? -0.388 108.973 41.883 1.00 43.48 129 LYS B N 1
ATOM 2186 C CA . LYS B 1 132 ? 0.717 109.607 42.576 1.00 43.72 129 LYS B CA 1
ATOM 2187 C C . LYS B 1 132 ? 1.148 110.774 41.703 1.00 43.66 129 LYS B C 1
ATOM 2188 O O . LYS B 1 132 ? 1.238 111.903 42.182 1.00 43.73 129 LYS B O 1
ATOM 2194 N N . ARG B 1 133 ? 1.336 110.538 40.404 1.00 43.52 130 ARG B N 1
ATOM 2195 C CA . ARG B 1 133 ? 1.845 111.614 39.534 1.00 43.51 130 ARG B CA 1
ATOM 2196 C C . ARG B 1 133 ? 0.896 112.806 39.511 1.00 43.22 130 ARG B C 1
ATOM 2197 O O . ARG B 1 133 ? 1.354 113.942 39.559 1.00 42.73 130 ARG B O 1
ATOM 2205 N N . VAL B 1 134 ? -0.411 112.533 39.445 1.00 43.24 131 VAL B N 1
ATOM 2206 C CA . VAL B 1 134 ? -1.448 113.579 39.406 1.00 43.30 131 VAL B CA 1
ATOM 2207 C C . VAL B 1 134 ? -1.554 114.420 40.720 1.00 44.42 131 VAL B C 1
ATOM 2208 O O . VAL B 1 134 ? -1.619 115.656 40.669 1.00 43.77 131 VAL B O 1
ATOM 2220 N N . GLU B 1 136 ? 0.716 114.900 43.016 1.00 50.04 133 GLU B N 1
ATOM 2221 C CA . GLU B 1 136 ? 1.961 115.644 43.010 1.00 51.47 133 GLU B CA 1
ATOM 2222 C C . GLU B 1 136 ? 1.955 116.757 41.997 1.00 51.74 133 GLU B C 1
ATOM 2223 O O . GLU B 1 136 ? 2.477 117.820 42.274 1.00 51.85 133 GLU B O 1
ATOM 2229 N N . ARG B 1 137 ? 1.404 116.509 40.811 1.00 52.19 134 ARG B N 1
ATOM 2230 C CA . ARG B 1 137 ? 1.374 117.523 39.768 1.00 52.51 134 ARG B CA 1
ATOM 2231 C C . ARG B 1 137 ? 0.391 118.609 40.163 1.00 52.41 134 ARG B C 1
ATOM 2232 O O . ARG B 1 137 ? 0.710 119.776 40.057 1.00 52.05 134 ARG B O 1
ATOM 2240 N N . GLU B 1 138 ? -0.790 118.218 40.626 1.00 52.67 135 GLU B N 1
ATOM 2241 C CA . GLU B 1 138 ? -1.910 119.147 40.758 1.00 53.27 135 GLU B CA 1
ATOM 2242 C C . GLU B 1 138 ? -2.240 119.580 42.201 1.00 53.58 135 GLU B C 1
ATOM 2243 O O . GLU B 1 138 ? -3.289 120.209 42.446 1.00 53.29 135 GLU B O 1
ATOM 2249 N N . GLY B 1 139 ? -1.345 119.265 43.145 1.00 53.43 136 GLY B N 1
ATOM 2250 C CA . GLY B 1 139 ? -1.480 119.703 44.538 1.00 53.11 136 GLY B CA 1
ATOM 2251 C C . GLY B 1 139 ? -2.817 119.288 45.102 1.00 52.78 136 GLY B C 1
ATOM 2252 O O . GLY B 1 139 ? -3.493 120.072 45.755 1.00 53.74 136 GLY B O 1
ATOM 2253 N N . VAL B 1 140 ? -3.184 118.044 44.853 1.00 52.20 137 VAL B N 1
ATOM 2254 C CA . VAL B 1 140 ? -4.531 117.578 45.080 1.00 51.61 137 VAL B CA 1
ATOM 2255 C C . VAL B 1 140 ? -4.447 116.286 45.903 1.00 51.83 137 VAL B C 1
ATOM 2256 O O . VAL B 1 140 ? -3.381 115.664 45.972 1.00 51.79 137 VAL B O 1
ATOM 2260 N N . ASP B 1 141 ? -5.556 115.892 46.529 1.00 51.89 138 ASP B N 1
ATOM 2261 C CA . ASP B 1 141 ? -5.627 114.616 47.261 1.00 52.12 138 ASP B CA 1
ATOM 2262 C C . ASP B 1 141 ? -5.942 113.426 46.346 1.00 52.14 138 ASP B C 1
ATOM 2263 O O . ASP B 1 141 ? -6.187 113.593 45.138 1.00 51.95 138 ASP B O 1
ATOM 2268 N N . GLU B 1 142 ? -5.944 112.228 46.931 1.00 51.89 139 GLU B N 1
ATOM 2269 C CA . GLU B 1 142 ? -6.191 110.998 46.177 1.00 51.67 139 GLU B CA 1
ATOM 2270 C C . GLU B 1 142 ? -7.564 111.026 45.476 1.00 51.42 139 GLU B C 1
ATOM 2271 O O . GLU B 1 142 ? -7.641 110.744 44.263 1.00 50.63 139 GLU B O 1
ATOM 2277 N N . LYS B 1 143 ? -8.610 111.343 46.258 1.00 50.82 140 LYS B N 1
ATOM 2278 C CA . LYS B 1 143 ? -10.011 111.392 45.810 1.00 50.73 140 LYS B CA 1
ATOM 2279 C C . LYS B 1 143 ? -10.125 112.233 44.550 1.00 50.22 140 LYS B C 1
ATOM 2280 O O . LYS B 1 143 ? -10.592 111.768 43.513 1.00 50.72 140 LYS B O 1
ATOM 2286 N N . THR B 1 144 ? -9.670 113.473 44.640 1.00 49.57 141 THR B N 1
ATOM 2287 C CA . THR B 1 144 ? -9.696 114.370 43.500 1.00 49.24 141 THR B CA 1
ATOM 2288 C C . THR B 1 144 ? -8.880 113.835 42.319 1.00 48.05 141 THR B C 1
ATOM 2289 O O . THR B 1 144 ? -9.352 113.859 41.205 1.00 48.83 141 THR B O 1
ATOM 2293 N N . ALA B 1 145 ? -7.664 113.370 42.585 1.00 46.98 142 ALA B N 1
ATOM 2294 C CA . ALA B 1 145 ? -6.799 112.825 41.561 1.00 45.71 142 ALA B CA 1
ATOM 2295 C C . ALA B 1 145 ? -7.576 111.831 40.759 1.00 45.42 142 ALA B C 1
ATOM 2296 O O . ALA B 1 145 ? -7.612 111.913 39.528 1.00 45.42 142 ALA B O 1
ATOM 2298 N N . LEU B 1 146 ? -8.229 110.891 41.431 1.00 45.16 143 LEU B N 1
ATOM 2299 C CA . LEU B 1 146 ? -8.905 109.831 40.681 1.00 45.63 143 LEU B CA 1
ATOM 2300 C C . LEU B 1 146 ? -10.134 110.290 39.893 1.00 45.00 143 LEU B C 1
ATOM 2301 O O . LEU B 1 146 ? -10.429 109.749 38.832 1.00 44.76 143 LEU B O 1
ATOM 2306 N N . ASN B 1 147 ? -10.825 111.290 40.410 1.00 45.02 144 ASN B N 1
ATOM 2307 C CA . ASN B 1 147 ? -11.924 111.919 39.705 1.00 44.59 144 ASN B CA 1
ATOM 2308 C C . ASN B 1 147 ? -11.424 112.664 38.509 1.00 44.36 144 ASN B C 1
ATOM 2309 O O . ASN B 1 147 ? -11.967 112.530 37.452 1.00 44.73 144 ASN B O 1
ATOM 2330 N N . LYS B 1 150 ? -10.577 110.142 35.709 1.00 41.21 147 LYS B N 1
ATOM 2331 C CA . LYS B 1 150 ? -11.765 109.632 35.023 1.00 41.28 147 LYS B CA 1
ATOM 2332 C C . LYS B 1 150 ? -12.456 110.690 34.134 1.00 40.55 147 LYS B C 1
ATOM 2333 O O . LYS B 1 150 ? -13.042 110.366 33.104 1.00 40.29 147 LYS B O 1
ATOM 2339 N N . LYS B 1 151 ? -12.381 111.950 34.509 1.00 39.50 148 LYS B N 1
ATOM 2340 C CA . LYS B 1 151 ? -13.045 112.980 33.724 1.00 39.65 148 LYS B CA 1
ATOM 2341 C C . LYS B 1 151 ? -12.303 113.293 32.432 1.00 39.09 148 LYS B C 1
ATOM 2342 O O . LYS B 1 151 ? -12.888 113.377 31.360 1.00 39.74 148 LYS B O 1
ATOM 2356 N N . ASP B 1 153 ? -9.970 111.409 30.968 1.00 38.22 150 ASP B N 1
ATOM 2357 C CA . ASP B 1 153 ? -10.035 110.246 30.107 1.00 38.48 150 ASP B CA 1
ATOM 2358 C C . ASP B 1 153 ? -11.375 110.155 29.360 1.00 38.78 150 ASP B C 1
ATOM 2359 O O . ASP B 1 153 ? -11.372 109.970 28.139 1.00 37.66 150 ASP B O 1
ATOM 2364 N N . LYS B 1 154 ? -12.508 110.329 30.048 1.00 39.46 151 LYS B N 1
ATOM 2365 C CA . LYS B 1 154 ? -13.793 110.398 29.339 1.00 40.82 151 LYS B CA 1
ATOM 2366 C C . LYS B 1 154 ? -13.805 111.540 28.329 1.00 40.22 151 LYS B C 1
ATOM 2367 O O . LYS B 1 154 ? -14.273 111.372 27.226 1.00 40.27 151 LYS B O 1
ATOM 2381 N N . ARG B 1 156 ? -11.226 112.899 26.641 1.00 40.79 153 ARG B N 1
ATOM 2382 C CA . ARG B 1 156 ? -10.376 112.530 25.498 1.00 41.26 153 ARG B CA 1
ATOM 2383 C C . ARG B 1 156 ? -10.975 111.427 24.618 1.00 41.61 153 ARG B C 1
ATOM 2384 O O . ARG B 1 156 ? -10.867 111.461 23.384 1.00 42.67 153 ARG B O 1
ATOM 2392 N N . LYS B 1 157 ? -11.587 110.450 25.268 1.00 41.75 154 LYS B N 1
ATOM 2393 C CA . LYS B 1 157 ? -12.287 109.385 24.591 1.00 43.10 154 LYS B CA 1
ATOM 2394 C C . LYS B 1 157 ? -13.432 109.953 23.767 1.00 43.13 154 LYS B C 1
ATOM 2395 O O . LYS B 1 157 ? -13.594 109.597 22.612 1.00 42.84 154 LYS B O 1
ATOM 2401 N N . VAL B 1 158 ? -14.177 110.878 24.362 1.00 42.97 155 VAL B N 1
ATOM 2402 C CA . VAL B 1 158 ? -15.280 111.491 23.675 1.00 43.26 155 VAL B CA 1
ATOM 2403 C C . VAL B 1 158 ? -14.795 112.299 22.485 1.00 42.02 155 VAL B C 1
ATOM 2404 O O . VAL B 1 158 ? -15.328 112.161 21.400 1.00 41.67 155 VAL B O 1
ATOM 2408 N N . TYR B 1 159 ? -13.791 113.137 22.686 1.00 41.18 156 TYR B N 1
ATOM 2409 C CA . TYR B 1 159 ? -13.271 113.946 21.589 1.00 40.33 156 TYR B CA 1
ATOM 2410 C C . TYR B 1 159 ? -12.804 113.027 20.433 1.00 39.51 156 TYR B C 1
ATOM 2411 O O . TYR B 1 159 ? -13.225 113.178 19.292 1.00 39.06 156 TYR B O 1
ATOM 2420 N N . HIS B 1 160 ? -11.971 112.048 20.772 1.00 38.99 157 HIS B N 1
ATOM 2421 C CA . HIS B 1 160 ? -11.416 111.115 19.805 1.00 38.72 157 HIS B CA 1
ATOM 2422 C C . HIS B 1 160 ? -12.471 110.284 19.083 1.00 37.88 157 HIS B C 1
ATOM 2423 O O . HIS B 1 160 ? -12.381 110.112 17.862 1.00 35.48 157 HIS B O 1
ATOM 2430 N N . ASN B 1 161 ? -13.423 109.715 19.831 1.00 37.65 158 ASN B N 1
ATOM 2431 C CA . ASN B 1 161 ? -14.391 108.770 19.208 1.00 38.05 158 ASN B CA 1
ATOM 2432 C C . ASN B 1 161 ? -15.486 109.515 18.480 1.00 38.07 158 ASN B C 1
ATOM 2433 O O . ASN B 1 161 ? -16.253 108.949 17.685 1.00 38.78 158 ASN B O 1
ATOM 2438 N N . PHE B 1 162 ? -15.598 110.808 18.749 1.00 38.17 159 PHE B N 1
ATOM 2439 C CA . PHE B 1 162 ? -16.502 111.589 17.961 1.00 37.96 159 PHE B CA 1
ATOM 2440 C C . PHE B 1 162 ? -15.922 111.769 16.559 1.00 38.31 159 PHE B C 1
ATOM 2441 O O . PHE B 1 162 ? -16.645 111.566 15.591 1.00 38.66 159 PHE B O 1
ATOM 2449 N N . TYR B 1 163 ? -14.650 112.161 16.442 1.00 37.92 160 TYR B N 1
ATOM 2450 C CA . TYR B 1 163 ? -14.096 112.466 15.115 1.00 38.57 160 TYR B CA 1
ATOM 2451 C C . TYR B 1 163 ? -13.553 111.270 14.352 1.00 40.39 160 TYR B C 1
ATOM 2452 O O . TYR B 1 163 ? -13.472 111.316 13.119 1.00 41.53 160 TYR B O 1
ATOM 2461 N N . CYS B 1 164 ? -13.229 110.197 15.045 1.00 42.44 161 CYS B N 1
ATOM 2462 C CA . CYS B 1 164 ? -12.657 109.023 14.422 1.00 44.60 161 CYS B CA 1
ATOM 2463 C C . CYS B 1 164 ? -13.613 107.872 14.540 1.00 46.17 161 CYS B C 1
ATOM 2464 O O . CYS B 1 164 ? -14.523 107.891 15.395 1.00 48.57 161 CYS B O 1
ATOM 2467 N N . GLU B 1 165 ? -13.405 106.864 13.705 1.00 46.22 162 GLU B N 1
ATOM 2468 C CA . GLU B 1 165 ? -14.149 105.600 13.778 1.00 46.60 162 GLU B CA 1
ATOM 2469 C C . GLU B 1 165 ? -13.382 104.563 14.596 1.00 45.13 162 GLU B C 1
ATOM 2470 O O . GLU B 1 165 ? -13.961 103.698 15.198 1.00 45.52 162 GLU B O 1
ATOM 2476 N N . SER B 1 166 ? -12.075 104.662 14.637 1.00 43.50 163 SER B N 1
ATOM 2477 C CA . SER B 1 166 ? -11.272 103.836 15.557 1.00 43.82 163 SER B CA 1
ATOM 2478 C C . SER B 1 166 ? -11.506 104.289 17.030 1.00 43.27 163 SER B C 1
ATOM 2479 O O . SER B 1 166 ? -12.011 105.385 17.301 1.00 42.76 163 SER B O 1
ATOM 2482 N N . LYS B 1 167 ? -11.104 103.441 17.967 1.00 42.83 164 LYS B N 1
ATOM 2483 C CA . LYS B 1 167 ? -11.466 103.635 19.376 1.00 42.28 164 LYS B CA 1
ATOM 2484 C C . LYS B 1 167 ? -10.275 104.069 20.211 1.00 40.22 164 LYS B C 1
ATOM 2485 O O . LYS B 1 167 ? -9.202 103.445 20.187 1.00 40.71 164 LYS B O 1
ATOM 2491 N N . TRP B 1 168 ? -10.469 105.156 20.931 1.00 39.31 165 TRP B N 1
ATOM 2492 C CA . TRP B 1 168 ? -9.478 105.676 21.857 1.00 38.62 165 TRP B CA 1
ATOM 2493 C C . TRP B 1 168 ? -9.017 104.576 22.814 1.00 38.58 165 TRP B C 1
ATOM 2494 O O . TRP B 1 168 ? -9.830 103.949 23.446 1.00 38.56 165 TRP B O 1
ATOM 2505 N N . GLY B 1 169 ? -7.729 104.367 22.924 1.00 37.96 166 GLY B N 1
ATOM 2506 C CA . GLY B 1 169 ? -7.203 103.389 23.881 1.00 39.02 166 GLY B CA 1
ATOM 2507 C C . GLY B 1 169 ? -7.193 101.920 23.448 1.00 38.84 166 GLY B C 1
ATOM 2508 O O . GLY B 1 169 ? -6.669 101.094 24.165 1.00 38.93 166 GLY B O 1
ATOM 2509 N N . ASP B 1 170 ? -7.802 101.598 22.314 1.00 38.45 167 ASP B N 1
ATOM 2510 C CA . ASP B 1 170 ? -7.789 100.251 21.772 1.00 40.70 167 ASP B CA 1
ATOM 2511 C C . ASP B 1 170 ? -6.408 99.995 21.148 1.00 39.28 167 ASP B C 1
ATOM 2512 O O . ASP B 1 170 ? -5.911 100.847 20.456 1.00 39.95 167 ASP B O 1
ATOM 2517 N N . SER B 1 171 ? -5.767 98.838 21.374 1.00 38.77 168 SER B N 1
ATOM 2518 C CA . SER B 1 171 ? -4.424 98.603 20.798 1.00 37.02 168 SER B CA 1
ATOM 2519 C C . SER B 1 171 ? -4.400 98.761 19.259 1.00 36.40 168 SER B C 1
ATOM 2520 O O . SER B 1 171 ? -3.384 99.168 18.675 1.00 36.32 168 SER B O 1
ATOM 2523 N N . ARG B 1 172 ? -5.494 98.434 18.600 1.00 35.62 169 ARG B N 1
ATOM 2524 C CA . ARG B 1 172 ? -5.552 98.511 17.146 1.00 37.79 169 ARG B CA 1
ATOM 2525 C C . ARG B 1 172 ? -5.524 99.919 16.615 1.00 38.03 169 ARG B C 1
ATOM 2526 O O . ARG B 1 172 ? -5.163 100.108 15.472 1.00 39.89 169 ARG B O 1
ATOM 2534 N N . THR B 1 173 ? -5.811 100.906 17.464 1.00 36.52 170 THR B N 1
ATOM 2535 C CA . THR B 1 173 ? -5.742 102.253 17.055 1.00 36.97 170 THR B CA 1
ATOM 2536 C C . THR B 1 173 ? -4.277 102.743 16.888 1.00 35.82 170 THR B C 1
ATOM 2537 O O . THR B 1 173 ? -4.067 103.723 16.220 1.00 36.12 170 THR B O 1
ATOM 2541 N N . TYR B 1 174 ? -3.296 102.057 17.485 1.00 35.06 171 TYR B N 1
ATOM 2542 C CA . TYR B 1 174 ? -1.914 102.515 17.564 1.00 34.47 171 TYR B CA 1
ATOM 2543 C C . TYR B 1 174 ? -0.875 101.454 17.110 1.00 36.08 171 TYR B C 1
ATOM 2544 O O . TYR B 1 174 ? -1.159 100.289 17.047 1.00 34.40 171 TYR B O 1
ATOM 2553 N N . ASP B 1 175 ? 0.333 101.903 16.805 1.00 36.89 172 ASP B N 1
ATOM 2554 C CA . ASP B 1 175 ? 1.461 101.019 16.599 1.00 37.57 172 ASP B CA 1
ATOM 2555 C C . ASP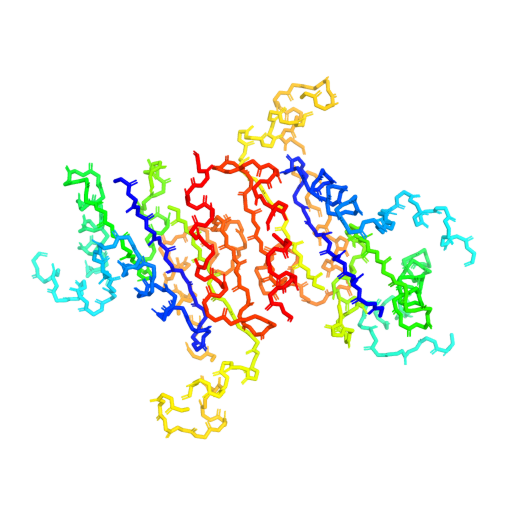 B 1 175 ? 2.071 100.428 17.832 1.00 37.92 172 ASP B C 1
ATOM 2556 O O . ASP B 1 175 ? 2.545 99.269 17.799 1.00 38.60 172 ASP B O 1
ATOM 2561 N N . ILE B 1 176 ? 2.109 101.226 18.892 1.00 38.52 173 ILE B N 1
ATOM 2562 C CA . ILE B 1 176 ? 2.627 100.830 20.194 1.00 38.66 173 ILE B CA 1
ATOM 2563 C C . ILE B 1 176 ? 1.749 101.322 21.332 1.00 38.18 173 ILE B C 1
ATOM 2564 O O . ILE B 1 176 ? 1.284 102.423 21.290 1.00 39.29 173 ILE B O 1
ATOM 2569 N N . CYS B 1 177 ? 1.589 100.534 22.390 1.00 38.59 174 CYS B N 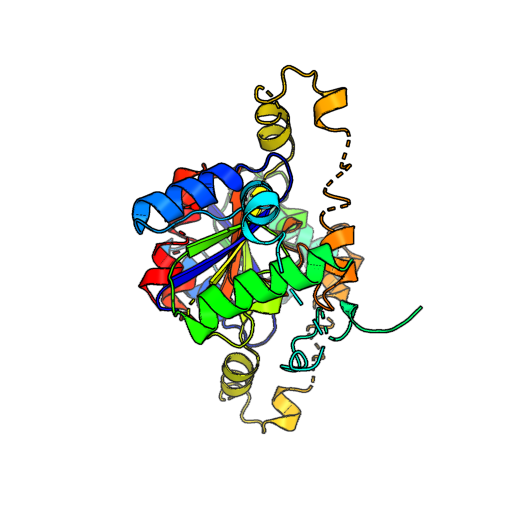1
ATOM 2570 C CA . CYS B 1 177 ? 1.019 100.977 23.652 1.00 36.87 174 CYS B CA 1
ATOM 2571 C C . CYS B 1 177 ? 1.944 100.516 24.718 1.00 37.80 174 CYS B C 1
ATOM 2572 O O . CYS B 1 177 ? 2.375 99.352 24.672 1.00 37.81 174 CYS B O 1
ATOM 2575 N N . ILE B 1 178 ? 2.227 101.375 25.697 1.00 37.19 175 ILE B N 1
ATOM 2576 C CA . ILE B 1 178 ? 3.149 101.038 26.780 1.00 38.09 175 ILE B CA 1
ATOM 2577 C C . ILE B 1 178 ? 2.571 101.519 28.107 1.00 38.43 175 ILE B C 1
ATOM 2578 O O . ILE B 1 178 ? 2.162 102.711 28.227 1.00 40.27 175 ILE B O 1
ATOM 2583 N N . LYS B 1 179 ? 2.443 100.604 29.058 1.00 37.47 176 LYS B N 1
ATOM 2584 C CA . LYS B 1 179 ? 1.898 100.933 30.402 1.00 38.12 176 LYS B CA 1
ATOM 2585 C C . LYS B 1 179 ? 3.043 101.291 31.301 1.00 37.97 176 LYS B C 1
ATOM 2586 O O . LYS B 1 179 ? 3.971 100.486 31.469 1.00 38.45 176 LYS B O 1
ATOM 2592 N N . ILE B 1 180 ? 2.978 102.489 31.848 1.00 38.48 177 ILE B N 1
ATOM 2593 C CA . ILE B 1 180 ? 3.988 103.013 32.729 1.00 39.14 177 ILE B CA 1
ATOM 2594 C C . ILE B 1 180 ? 3.595 102.679 34.148 1.00 39.83 177 ILE B C 1
ATOM 2595 O O . ILE B 1 180 ? 2.513 102.963 34.581 1.00 39.18 177 ILE B O 1
ATOM 2600 N N . GLY B 1 181 ? 4.489 102.007 34.840 1.00 41.32 178 GLY B N 1
ATOM 2601 C CA . GLY B 1 181 ? 4.208 101.402 36.121 1.00 42.37 178 GLY B CA 1
ATOM 2602 C C . GLY B 1 181 ? 5.354 100.463 36.401 1.00 43.25 178 GLY B C 1
ATOM 2603 O O . GLY B 1 181 ? 6.32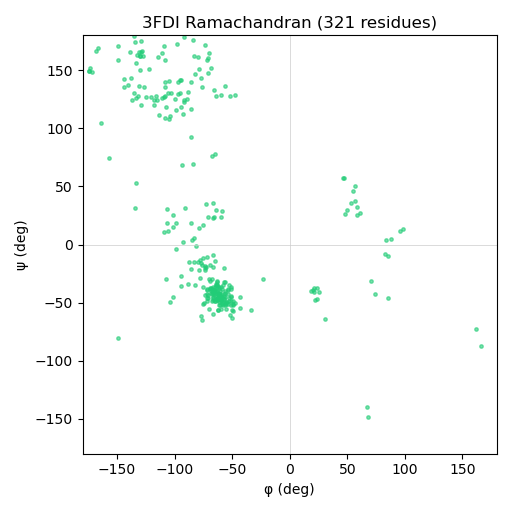9 100.859 36.996 1.00 44.25 178 GLY B O 1
ATOM 2604 N N . LYS B 1 182 ? 5.261 99.234 35.926 1.00 43.74 179 LYS B N 1
ATOM 2605 C CA . LYS B 1 182 ? 6.365 98.314 36.045 1.00 43.83 179 LYS B CA 1
ATOM 2606 C C . LYS B 1 182 ? 7.617 98.876 35.413 1.00 43.85 179 LYS B C 1
ATOM 2607 O O . LYS B 1 182 ? 8.691 98.449 35.722 1.00 44.28 179 LYS B O 1
ATOM 2613 N N . VAL B 1 183 ? 7.474 99.839 34.527 1.00 42.94 180 VAL B N 1
ATOM 2614 C CA . VAL B 1 183 ? 8.614 100.522 33.919 1.00 41.64 180 VAL B CA 1
ATOM 2615 C C . VAL B 1 183 ? 8.410 102.028 33.941 1.00 41.81 180 VAL B C 1
ATOM 2616 O O . VAL B 1 183 ? 7.262 102.497 34.006 1.00 41.14 180 VAL B O 1
ATOM 2620 N N . ASP B 1 184 ? 9.519 102.779 33.897 1.00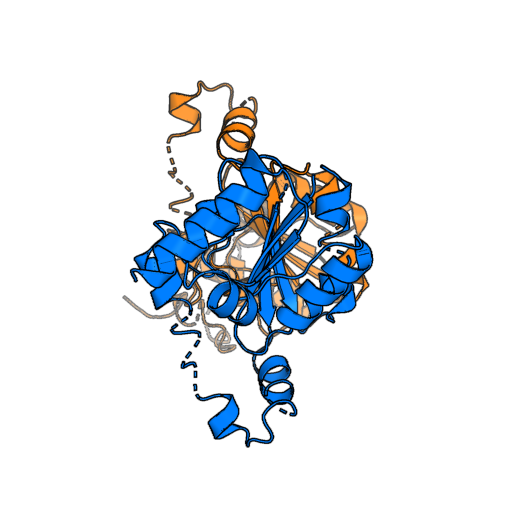 41.27 181 ASP B N 1
ATOM 2621 C CA . ASP B 1 184 ? 9.484 104.255 34.032 1.00 41.82 181 ASP B CA 1
ATOM 2622 C C . ASP B 1 184 ? 9.386 104.923 32.666 1.00 41.23 181 ASP B C 1
ATOM 2623 O O . ASP B 1 184 ? 9.410 104.218 31.628 1.00 42.43 181 ASP B O 1
ATOM 2628 N N . VAL B 1 185 ? 9.311 106.260 32.669 1.00 40.39 182 VAL B N 1
ATOM 2629 C CA . VAL B 1 185 ? 9.153 107.075 31.451 1.00 40.65 182 VAL B CA 1
ATOM 2630 C C . VAL B 1 185 ? 10.342 106.955 30.488 1.00 40.75 182 VAL B C 1
ATOM 2631 O O . VAL B 1 185 ? 10.179 106.995 29.274 1.00 40.20 182 VAL B O 1
ATOM 2635 N N . ASP B 1 186 ? 11.545 106.849 31.044 1.00 41.61 183 ASP B N 1
ATOM 2636 C CA . ASP B 1 186 ? 12.730 106.627 30.229 1.00 41.84 183 ASP B CA 1
ATOM 2637 C C . ASP B 1 186 ? 12.707 105.306 29.497 1.00 41.65 183 ASP B C 1
ATOM 2638 O O . ASP B 1 186 ? 13.182 105.248 28.384 1.00 41.26 183 ASP B O 1
ATOM 2643 N N . THR B 1 187 ? 12.122 104.264 30.095 1.00 41.46 184 THR B N 1
ATOM 2644 C CA . THR B 1 187 ? 12.097 102.959 29.471 1.00 41.05 184 THR B CA 1
ATOM 2645 C C . THR B 1 187 ? 11.093 102.933 28.312 1.00 40.92 184 THR B C 1
ATOM 2646 O O . THR B 1 187 ? 11.406 102.402 27.263 1.00 40.76 184 THR B O 1
ATOM 2650 N N . ALA B 1 188 ? 9.904 103.516 28.528 1.00 40.41 185 ALA B N 1
ATOM 2651 C CA . ALA B 1 188 ? 8.889 103.704 27.485 1.00 39.59 185 ALA B CA 1
ATOM 2652 C C . ALA B 1 188 ? 9.414 104.550 26.319 1.00 38.72 185 ALA B C 1
ATOM 2653 O O . ALA B 1 188 ? 9.230 104.215 25.176 1.00 39.04 185 ALA B O 1
ATOM 2655 N N . THR B 1 189 ? 10.084 105.641 26.611 1.00 39.03 186 THR B N 1
ATOM 2656 C CA . THR B 1 189 ? 10.616 106.495 25.565 1.00 39.02 186 THR B CA 1
ATOM 2657 C C . THR B 1 189 ? 11.606 105.702 24.698 1.00 40.14 186 THR B C 1
ATOM 2658 O O . THR B 1 189 ? 11.542 105.755 23.453 1.00 40.16 186 THR B O 1
ATOM 2662 N N . ASP B 1 190 ? 12.488 104.923 25.350 1.00 41.04 187 ASP B N 1
ATOM 2663 C CA . ASP B 1 190 ? 13.537 104.152 24.631 1.00 41.62 187 ASP B CA 1
ATOM 2664 C C . ASP B 1 190 ? 12.922 103.108 23.732 1.00 41.58 187 ASP B C 1
ATOM 2665 O O . ASP B 1 190 ? 13.434 102.841 22.646 1.00 42.21 187 ASP B O 1
ATOM 2678 N N . ILE B 1 192 ? 10.037 103.293 22.283 1.00 40.52 189 ILE B N 1
ATOM 2679 C CA . ILE B 1 192 ? 9.379 103.939 21.143 1.00 39.94 189 ILE B CA 1
ATOM 2680 C C . ILE B 1 192 ? 10.440 104.290 20.119 1.00 39.70 189 ILE B C 1
ATOM 2681 O O . ILE B 1 192 ? 10.236 104.117 18.910 1.00 39.14 189 ILE B O 1
ATOM 2686 N N . ILE B 1 193 ? 11.600 104.712 20.609 1.00 39.83 190 ILE B N 1
ATOM 2687 C CA . ILE B 1 193 ? 12.719 105.082 19.740 1.00 40.44 190 ILE B CA 1
ATOM 2688 C C . ILE B 1 193 ? 13.258 103.836 18.980 1.00 40.66 190 ILE B C 1
ATOM 2689 O O . ILE B 1 193 ? 13.611 103.886 17.784 1.00 40.48 190 ILE B O 1
ATOM 2694 N N . LYS B 1 194 ? 13.319 102.720 19.679 1.00 40.70 191 LYS B N 1
ATOM 2695 C CA . LYS B 1 194 ? 13.704 101.456 19.056 1.00 40.90 191 LYS B CA 1
ATOM 2696 C C . LYS B 1 194 ? 12.707 101.064 17.975 1.00 40.54 191 LYS B C 1
ATOM 2697 O O . LYS B 1 194 ? 13.096 100.697 16.871 1.00 40.22 191 LYS B O 1
ATOM 2703 N N . TYR B 1 195 ? 11.406 101.160 18.271 1.00 39.75 192 TYR B N 1
ATOM 2704 C CA . TY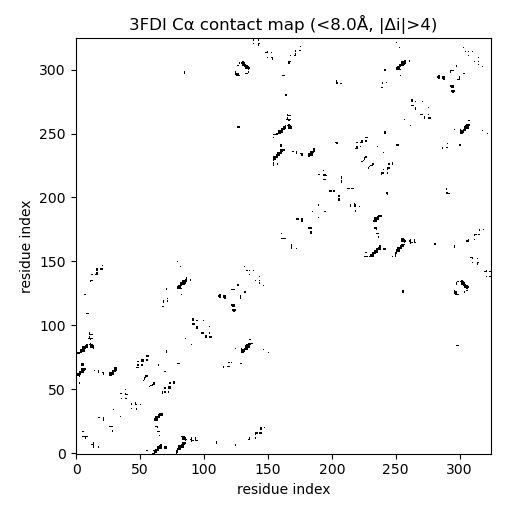R B 1 195 ? 10.405 100.884 17.252 1.00 40.00 192 TYR B CA 1
ATOM 2705 C C . TYR B 1 195 ? 10.678 101.738 16.000 1.00 40.34 192 TYR B C 1
ATOM 2706 O O . TYR B 1 195 ? 10.771 101.232 14.854 1.00 40.03 192 TYR B O 1
ATOM 2715 N N . ILE B 1 196 ? 10.839 103.032 16.229 1.00 40.71 193 ILE B N 1
ATOM 2716 C CA . ILE B 1 196 ? 10.971 104.021 15.131 1.00 41.38 193 ILE B CA 1
ATOM 2717 C C . ILE B 1 196 ? 12.213 103.759 14.299 1.00 42.67 193 ILE B C 1
ATOM 2718 O O . ILE B 1 196 ? 12.148 103.728 13.059 1.00 42.34 193 ILE B O 1
ATOM 2723 N N . ASP B 1 197 ? 13.335 103.544 14.987 1.00 44.40 194 ASP B N 1
ATOM 2724 C CA . ASP B 1 197 ? 14.620 103.392 14.323 1.00 46.28 194 ASP B CA 1
ATOM 2725 C C . ASP B 1 197 ? 14.820 102.014 13.681 1.00 47.38 194 ASP B C 1
ATOM 2726 O O . ASP B 1 197 ? 15.677 101.832 12.854 1.00 47.37 194 ASP B O 1
ATOM 2731 N N . SER B 1 198 ? 14.020 101.036 14.049 1.00 49.63 195 SER B N 1
ATOM 2732 C CA . SER B 1 198 ? 14.143 99.715 13.454 1.00 50.86 195 SER B CA 1
ATOM 2733 C C . SER B 1 198 ? 13.095 99.571 12.352 1.00 51.88 195 SER B C 1
ATOM 2734 O O . SER B 1 198 ? 12.776 98.491 11.916 1.00 52.33 195 SER B O 1
ATOM 2737 N N . ARG B 1 199 ? 12.577 100.686 11.879 1.00 53.63 196 ARG B N 1
ATOM 2738 C CA . ARG B 1 199 ? 11.622 100.674 10.795 1.00 54.86 196 ARG B CA 1
ATOM 2739 C C . ARG B 1 199 ? 12.256 101.421 9.607 1.00 55.78 196 ARG B C 1
ATOM 2740 O O . ARG B 1 199 ? 13.311 100.986 9.082 1.00 55.70 196 ARG B O 1
#

B-factor: mean 43.71, std 8.24, range [20.0, 74.82]

Sequence (325 aa):
QIIIAIGREFGSGGHLVAKKLAEHYNIPLYSKELLDEVAKDQDIAIRQFNFIRKKANEEKESFVIVGRCAEEILSDNPNISAFILGDKDTKTKRVEREGVDEKTALNKKDKRKVYHNFYCESKWGDSRTYDICIKIGKVDVDTATDIIKYIDSRKQIIIAIGREFGSGGHLVAKKLAEHYNIPLYSKELLDEVAKDVLERFDEKPNFAFIPVQDIAIRQFNFIRKKANEEKESFVIVGRCAEEILSDNPNISAFILGDKDTKTKRVEREGVDEKTALNKKDKRKVYHNFYCESKWGDSRTYDICIKIGKVDVDTATDIIKYIDSR

Organism: NCBI:txid411463